Protein AF-A0A945CK67-F1 (afdb_monomer)

Mean predicted aligned error: 5.0 Å

Secondary structure (DSSP, 8-state):
----SPEEE-TT-----SS--HHHHHHHHHHHHTT-----EEEE-HHHHHHHHHHTT-HHHHHHHHTT--GGGHHHHHHHHHHSPPPHHHHHHHHTS-SS-EEEEEEETTTTBTTB--TTTS-EEEEE-GGGHHHHHHHHHHTTSSHHHHHHHHHHSTT--PPPEEEEEEEPP--SS--

Nearest PDB structures (foldseek):
  5hv1-assembly1_A  TM=8.242E-01  e=8.650E-09  Listeria monocytogenes
  5hv3-assembly1_A  TM=7.747E-01  e=2.089E-08  Listeria monocytogenes
  5hv2-assembly1_A  TM=7.576E-01  e=2.617E-07  Listeria monocytogenes
  5fbs-assembly1_A  TM=7.357E-01  e=2.443E-06  Listeria monocytogenes serotype 4b str. F2365

Foldseek 3Di:
DPPQAWDKLDLPDPPPPDFAQADVSVVSNVCSVVVHDDFIWTKATLVQLVVVCVVVVNQVLQQCCAQVVPLVSLCVNLVCLQPDDRDVSNLVNLVPDDFAWKKKDKGWNPAPDPLDHCPPQFDIDTRQGSVCVSNRVSRRSSSQSHNVNRVVCCVSPNNDGRIRIMMIIGGHDPDPDDD

Structure (mmCIF, N/CA/C/O backbone):
data_AF-A0A945CK67-F1
#
_entry.id   AF-A0A945CK67-F1
#
loop_
_atom_site.group_PDB
_atom_site.id
_atom_site.type_symbol
_atom_site.label_atom_id
_atom_site.label_alt_id
_atom_site.label_comp_id
_atom_site.label_asym_id
_atom_site.label_entity_id
_atom_site.label_seq_id
_atom_site.pdbx_PDB_ins_code
_atom_site.Cartn_x
_atom_site.Cartn_y
_atom_site.Cartn_z
_atom_site.occupancy
_atom_site.B_iso_or_equiv
_atom_site.auth_seq_id
_atom_site.auth_comp_id
_atom_site.auth_asym_id
_atom_site.auth_atom_id
_atom_site.pdbx_PDB_model_num
ATOM 1 N N . MET A 1 1 ? 19.555 3.354 7.538 1.00 42.69 1 MET A N 1
ATOM 2 C CA . MET A 1 1 ? 18.580 4.342 8.043 1.00 42.69 1 MET A CA 1
ATOM 3 C C . MET A 1 1 ? 17.407 3.544 8.599 1.00 42.69 1 MET A C 1
ATOM 5 O O . MET A 1 1 ? 16.926 2.677 7.892 1.00 42.69 1 MET A O 1
ATOM 9 N N . ASN A 1 2 ? 17.035 3.730 9.871 1.00 40.81 2 ASN A N 1
ATOM 10 C CA . ASN A 1 2 ? 15.992 2.937 10.548 1.00 40.81 2 ASN A CA 1
ATOM 11 C C . ASN A 1 2 ? 14.597 3.525 10.265 1.00 40.81 2 ASN A C 1
ATOM 13 O O . ASN A 1 2 ? 14.037 4.188 11.134 1.00 40.81 2 ASN A O 1
ATOM 17 N N . TYR A 1 3 ? 14.047 3.315 9.067 1.00 53.12 3 TYR A N 1
ATOM 18 C CA . TYR A 1 3 ? 12.704 3.798 8.696 1.00 53.12 3 TYR A CA 1
ATOM 19 C C . TYR A 1 3 ? 11.612 2.723 8.810 1.00 53.12 3 TYR A C 1
ATOM 21 O O . TYR A 1 3 ? 10.623 2.747 8.088 1.00 53.12 3 TYR A O 1
ATOM 29 N N . THR A 1 4 ? 11.747 1.774 9.738 1.00 59.22 4 THR A N 1
ATOM 30 C CA . THR A 1 4 ? 10.810 0.642 9.854 1.00 59.22 4 THR A CA 1
ATOM 31 C C . THR A 1 4 ? 9.728 0.841 10.918 1.00 59.22 4 THR A C 1
ATOM 33 O O . THR A 1 4 ? 9.354 -0.087 11.633 1.00 59.22 4 THR A O 1
ATOM 36 N N . SER A 1 5 ? 9.219 2.065 11.052 1.00 76.19 5 SER A N 1
ATOM 37 C CA . SER A 1 5 ? 8.065 2.364 11.902 1.00 76.19 5 SER A CA 1
ATOM 38 C C . SER A 1 5 ? 6.884 2.811 11.050 1.00 76.19 5 SER A C 1
ATOM 40 O O . SER A 1 5 ? 7.020 3.735 10.253 1.00 76.19 5 SER A O 1
ATOM 42 N N . LEU A 1 6 ? 5.723 2.184 11.251 1.00 89.44 6 LEU A N 1
ATOM 43 C CA . LEU A 1 6 ? 4.455 2.663 10.698 1.00 89.44 6 LEU A CA 1
ATOM 44 C C . LEU A 1 6 ? 4.228 4.122 11.093 1.00 89.44 6 LEU A C 1
ATOM 46 O O . LEU A 1 6 ? 4.437 4.482 12.254 1.00 89.44 6 LEU A O 1
ATOM 50 N N . ILE A 1 7 ? 3.739 4.930 10.158 1.00 90.81 7 ILE A N 1
ATOM 51 C CA . ILE A 1 7 ? 3.326 6.304 10.447 1.00 90.81 7 ILE A CA 1
ATOM 52 C C . ILE A 1 7 ? 1.889 6.255 10.978 1.00 90.81 7 ILE A C 1
ATOM 54 O O . ILE A 1 7 ? 1.009 5.747 10.276 1.00 90.81 7 ILE A O 1
ATOM 58 N N . PRO A 1 8 ? 1.611 6.745 12.198 1.00 90.38 8 PRO A N 1
ATOM 59 C CA . PRO A 1 8 ? 0.244 6.869 12.681 1.00 90.38 8 PRO A CA 1
ATOM 60 C C . PRO A 1 8 ? -0.535 7.881 11.834 1.00 90.38 8 PRO A C 1
ATOM 62 O O . PRO A 1 8 ? -0.104 9.011 11.633 1.00 90.38 8 PRO A O 1
ATOM 65 N N . LEU A 1 9 ? -1.717 7.491 11.367 1.00 89.25 9 LEU A N 1
ATOM 66 C CA . LEU A 1 9 ? -2.689 8.401 10.774 1.00 89.25 9 LEU A CA 1
ATOM 67 C C . LEU A 1 9 ? -3.682 8.789 11.869 1.00 89.25 9 LEU A C 1
ATOM 69 O O . LEU A 1 9 ? -4.650 8.069 12.105 1.00 89.25 9 LEU A O 1
ATOM 73 N N . LYS A 1 10 ? -3.397 9.878 12.589 1.00 84.00 10 LYS A N 1
ATOM 74 C CA . LYS A 1 10 ? -4.183 10.324 13.749 1.00 84.00 10 LYS A CA 1
ATOM 75 C C . LYS A 1 10 ? -4.418 11.825 13.740 1.00 84.00 10 LYS A C 1
ATOM 77 O O . LYS A 1 10 ? -3.633 12.583 13.179 1.00 84.00 10 LYS A O 1
ATOM 82 N N . LYS A 1 11 ? -5.489 12.241 14.420 1.00 66.25 11 LYS A N 1
ATOM 83 C CA . LYS A 1 11 ? -5.900 13.647 14.523 1.00 66.25 11 LYS A CA 1
ATOM 84 C C . LYS A 1 11 ? -4.882 14.560 15.205 1.00 66.25 11 LYS A C 1
ATOM 86 O O . LYS A 1 11 ? -4.767 15.720 14.823 1.00 66.25 11 LYS A O 1
ATOM 91 N N . ASP A 1 12 ? -4.147 14.018 16.168 1.00 63.28 12 ASP A N 1
ATOM 92 C CA . ASP A 1 12 ? -3.255 14.787 17.040 1.00 63.28 12 ASP A CA 1
ATOM 93 C C . ASP A 1 12 ? -1.768 14.629 16.671 1.00 63.28 12 ASP A C 1
ATOM 95 O O . ASP A 1 12 ? -0.895 15.012 17.447 1.00 63.28 12 ASP A O 1
ATOM 99 N N . ASP A 1 13 ? -1.465 14.032 15.512 1.00 65.06 13 ASP A N 1
ATOM 100 C CA . ASP A 1 13 ? -0.092 13.781 15.073 1.00 65.06 13 ASP A CA 1
ATOM 101 C C . ASP A 1 13 ? 0.348 14.827 14.035 1.00 65.06 13 ASP A C 1
ATOM 103 O O . ASP A 1 13 ? -0.261 14.976 12.977 1.00 65.06 13 ASP A O 1
ATOM 107 N N . GLU A 1 14 ? 1.405 15.586 14.332 1.00 56.09 14 GLU A N 1
ATOM 108 C CA . GLU A 1 14 ? 1.976 16.582 13.412 1.00 56.09 14 GLU A CA 1
ATOM 109 C C . GLU A 1 14 ? 3.084 15.985 12.519 1.00 56.09 14 GLU A C 1
ATOM 111 O O . GLU A 1 14 ? 3.614 16.667 11.640 1.00 56.09 14 GLU A O 1
ATOM 116 N N . SER A 1 15 ? 3.405 14.696 12.687 1.00 60.69 15 SER A N 1
ATOM 117 C CA . SER A 1 15 ? 4.558 14.010 12.078 1.00 60.69 15 SER A CA 1
ATOM 118 C C . SER A 1 15 ? 4.371 13.601 10.611 1.00 60.69 15 SER A C 1
ATOM 120 O O . SER A 1 15 ? 5.088 12.735 10.119 1.00 60.69 15 SER A O 1
ATOM 122 N N . PHE A 1 16 ? 3.451 14.216 9.865 1.00 61.66 16 PHE A N 1
ATOM 123 C CA . PHE A 1 16 ? 3.222 13.903 8.443 1.00 61.66 16 PHE A CA 1
ATOM 124 C C . PHE A 1 16 ? 4.304 14.473 7.497 1.00 61.66 16 PHE A C 1
ATOM 126 O O . PHE A 1 16 ? 4.044 14.695 6.316 1.00 61.66 16 PHE A O 1
ATOM 133 N N . GLY A 1 17 ? 5.499 14.786 8.007 1.00 52.97 17 GLY A N 1
ATOM 134 C CA . GLY A 1 17 ? 6.570 15.445 7.264 1.00 52.97 17 GLY A CA 1
ATOM 135 C C . GLY A 1 17 ? 7.710 14.498 6.895 1.00 52.97 17 GLY A C 1
ATOM 136 O O . GLY A 1 17 ? 8.315 13.897 7.775 1.00 52.97 17 GLY A O 1
ATOM 137 N N . GLY A 1 18 ? 8.057 14.447 5.605 1.00 61.75 18 GLY A N 1
ATOM 138 C CA . GLY A 1 18 ? 9.329 13.888 5.128 1.00 61.75 18 GLY A CA 1
ATOM 139 C C . GLY A 1 18 ? 9.306 12.456 4.590 1.00 61.75 18 GLY A C 1
ATOM 140 O O . GLY A 1 18 ? 10.375 11.976 4.228 1.00 61.75 18 GLY A O 1
ATOM 141 N N . CYS A 1 19 ? 8.140 11.805 4.507 1.00 66.12 19 CYS A N 1
ATOM 142 C CA . CYS A 1 19 ? 7.989 10.463 3.933 1.00 66.12 19 CYS A CA 1
ATOM 143 C C . CYS A 1 19 ? 6.920 10.440 2.826 1.00 66.12 19 CYS A C 1
ATOM 145 O O . CYS A 1 19 ? 5.925 11.166 2.907 1.00 66.12 19 CYS A O 1
ATOM 147 N N . GLU A 1 20 ? 7.096 9.595 1.815 1.00 83.12 20 GLU A N 1
ATOM 148 C CA . GLU A 1 20 ? 6.132 9.343 0.745 1.00 83.12 20 GLU A CA 1
ATOM 149 C C . GLU A 1 20 ? 4.979 8.477 1.272 1.00 83.12 20 GLU A C 1
ATOM 151 O O . GLU A 1 20 ? 5.125 7.282 1.528 1.00 83.12 20 GLU A O 1
ATOM 156 N N . ILE A 1 21 ? 3.807 9.086 1.450 1.00 88.25 21 ILE A N 1
ATOM 157 C CA . ILE A 1 21 ? 2.599 8.414 1.956 1.00 88.25 21 ILE A CA 1
ATOM 158 C C . ILE A 1 21 ? 1.560 8.148 0.858 1.00 88.25 21 ILE A C 1
ATOM 160 O O . ILE A 1 21 ? 0.550 7.489 1.111 1.00 88.25 21 ILE A O 1
ATOM 164 N N . GLY A 1 22 ? 1.788 8.636 -0.360 1.00 87.56 22 GLY A N 1
ATOM 165 C CA . GLY A 1 22 ? 0.878 8.536 -1.492 1.00 87.56 22 GLY A CA 1
ATOM 166 C C . GLY A 1 22 ? -0.353 9.439 -1.417 1.00 87.56 22 GLY A C 1
ATOM 167 O O . GLY A 1 22 ? -0.696 10.002 -0.373 1.00 87.56 22 GLY A O 1
ATOM 168 N N . GLY A 1 23 ? -1.051 9.552 -2.549 1.00 87.81 23 GLY A N 1
ATOM 169 C CA . GLY A 1 23 ? -2.146 10.506 -2.741 1.00 87.81 23 GLY A CA 1
ATOM 170 C C . GLY A 1 23 ? -3.328 10.297 -1.794 1.00 87.81 23 GLY A C 1
ATOM 171 O O . GLY A 1 23 ? -3.802 11.247 -1.172 1.00 87.81 23 GLY A O 1
ATOM 172 N N . LYS A 1 24 ? -3.777 9.050 -1.597 1.00 89.81 24 LYS A N 1
ATOM 173 C CA . LYS A 1 24 ? -4.928 8.776 -0.719 1.00 89.81 24 LYS A CA 1
ATOM 174 C C . LYS A 1 24 ? -4.639 9.072 0.743 1.00 89.81 24 LYS A C 1
ATOM 176 O O . LYS A 1 24 ? -5.487 9.652 1.415 1.00 89.81 24 LYS A O 1
ATOM 181 N N . ALA A 1 25 ? -3.475 8.670 1.248 1.00 90.69 25 ALA A N 1
ATOM 182 C CA . ALA A 1 25 ? -3.095 8.980 2.619 1.00 90.69 25 ALA A CA 1
ATOM 183 C C . ALA A 1 25 ? -2.938 10.493 2.801 1.00 90.69 25 ALA A C 1
ATOM 185 O O . ALA A 1 25 ? -3.447 11.026 3.782 1.00 90.69 25 ALA A O 1
ATOM 186 N N . GLY A 1 26 ? -2.331 11.185 1.829 1.00 89.44 26 GLY A N 1
ATOM 187 C CA . GLY A 1 26 ? -2.258 12.648 1.801 1.00 89.44 26 GLY A CA 1
ATOM 188 C C . GLY A 1 26 ? -3.637 13.301 1.914 1.00 89.44 26 GLY A C 1
ATOM 189 O O . GLY A 1 26 ? -3.855 14.127 2.798 1.00 89.44 26 GLY A O 1
ATOM 190 N N . ASN A 1 27 ? -4.606 12.843 1.121 1.0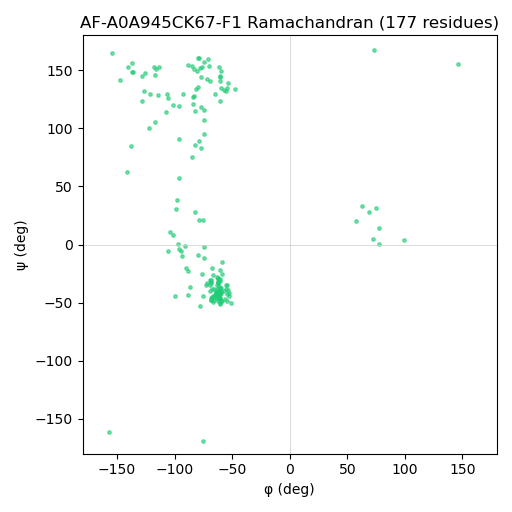0 90.00 27 ASN A N 1
ATOM 191 C CA . ASN A 1 27 ? -5.987 13.321 1.197 1.00 90.00 27 ASN A CA 1
ATOM 192 C C . ASN A 1 27 ? -6.615 13.061 2.578 1.00 90.00 27 ASN A C 1
ATOM 194 O O . ASN A 1 27 ? -7.269 13.940 3.133 1.00 90.00 27 ASN A O 1
ATOM 198 N N . LEU A 1 28 ? -6.398 11.887 3.184 1.00 91.44 28 LEU A N 1
ATOM 199 C CA . LEU A 1 28 ? -6.889 11.610 4.543 1.00 91.44 28 LEU A CA 1
ATOM 200 C C . LEU A 1 28 ? -6.253 12.534 5.590 1.00 91.44 28 LEU A C 1
ATOM 202 O O . LEU A 1 28 ? -6.953 12.993 6.492 1.00 91.44 28 LEU A O 1
ATOM 206 N N . VAL A 1 29 ? -4.963 12.849 5.455 1.00 90.19 29 VAL A N 1
ATOM 207 C CA . VAL A 1 29 ? -4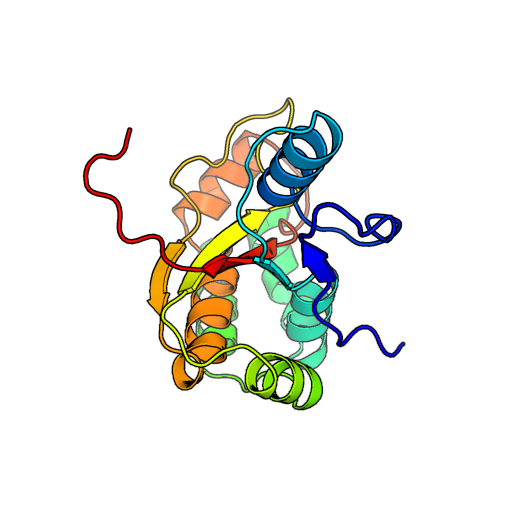.272 13.828 6.309 1.00 90.19 29 VAL A CA 1
ATOM 208 C C . VAL A 1 29 ? -4.899 15.215 6.165 1.00 90.19 29 VAL A C 1
ATOM 210 O O . VAL A 1 29 ? -5.118 15.896 7.167 1.00 90.19 29 VAL A O 1
ATOM 213 N N . GLU A 1 30 ? -5.241 15.643 4.950 1.00 89.94 30 GLU A N 1
ATOM 214 C CA . GLU A 1 30 ? -5.941 16.914 4.729 1.00 89.94 30 GLU A CA 1
ATOM 215 C C . GLU A 1 30 ? -7.328 16.934 5.382 1.00 89.94 30 GLU A C 1
ATOM 217 O O . GLU A 1 30 ? -7.676 17.910 6.050 1.00 89.94 30 GLU A O 1
ATOM 222 N N . LEU A 1 31 ? -8.100 15.848 5.268 1.00 91.75 31 LEU A N 1
ATOM 223 C CA . LEU A 1 31 ? -9.408 15.726 5.923 1.00 91.75 31 LEU A CA 1
ATOM 224 C C . LEU A 1 31 ? -9.282 15.772 7.454 1.00 91.75 31 LEU A C 1
ATOM 226 O O . LEU A 1 31 ? -10.072 16.447 8.118 1.00 91.75 31 LEU A O 1
ATOM 230 N N . ILE A 1 32 ? -8.266 15.111 8.012 1.00 90.25 32 ILE A N 1
ATOM 231 C CA . ILE A 1 32 ? -7.939 15.168 9.441 1.00 90.25 32 ILE A CA 1
ATOM 232 C C . ILE A 1 32 ? -7.640 16.607 9.872 1.00 90.25 32 ILE A C 1
ATOM 234 O O . ILE A 1 32 ? -8.221 17.092 10.846 1.00 90.25 32 ILE A O 1
ATOM 238 N N . ARG A 1 33 ? -6.783 17.314 9.124 1.00 87.88 33 ARG A N 1
ATOM 239 C CA . ARG A 1 33 ? -6.433 18.723 9.382 1.00 87.88 33 ARG A CA 1
ATOM 240 C C . ARG A 1 33 ? -7.639 19.653 9.268 1.00 87.88 33 ARG A C 1
ATOM 242 O O . ARG A 1 33 ? -7.726 20.631 10.004 1.00 87.88 33 ARG A O 1
ATOM 249 N N . ALA A 1 34 ? -8.589 19.330 8.393 1.00 91.00 34 ALA A N 1
ATOM 250 C CA . ALA A 1 34 ? -9.864 20.033 8.275 1.00 91.00 34 ALA A CA 1
ATOM 251 C C . ALA A 1 34 ? -10.854 19.710 9.416 1.00 91.00 34 ALA A C 1
ATOM 253 O O . ALA A 1 34 ? -11.952 20.265 9.454 1.00 91.00 34 ALA A O 1
ATOM 254 N N . GLY A 1 35 ? -10.493 18.825 10.351 1.00 90.38 35 GLY A N 1
ATOM 255 C CA . GLY A 1 35 ? -11.323 18.440 11.492 1.00 90.38 35 GLY A CA 1
ATOM 256 C C . GLY A 1 35 ? -12.447 17.462 11.148 1.00 90.38 35 GLY A C 1
ATOM 257 O O . GLY A 1 35 ? -13.356 17.277 11.962 1.00 90.38 35 GLY A O 1
ATOM 258 N N . LEU A 1 36 ? -12.404 16.840 9.967 1.00 91.69 36 LEU A N 1
ATOM 259 C CA . LEU A 1 36 ? -13.394 15.855 9.541 1.00 91.69 36 LEU A CA 1
ATOM 260 C C . LEU A 1 36 ? -13.174 14.505 10.245 1.00 91.69 36 LEU A C 1
ATOM 262 O O . LEU A 1 36 ? -12.053 14.182 10.644 1.00 91.69 36 LEU A O 1
ATOM 266 N N . PRO A 1 37 ? -14.241 13.702 10.421 1.00 90.12 37 PRO A N 1
ATOM 267 C CA . PRO A 1 37 ? -14.150 12.419 11.103 1.00 90.12 37 PRO A CA 1
ATOM 268 C C . PRO A 1 37 ? -13.478 11.379 10.201 1.00 90.12 37 PRO A C 1
ATOM 270 O O . PRO A 1 37 ? -14.129 10.719 9.393 1.00 90.12 37 PRO A O 1
ATOM 273 N N . VAL A 1 38 ? -12.170 11.220 10.362 1.00 91.69 38 VAL A N 1
ATOM 274 C CA . VAL A 1 38 ? -11.391 10.138 9.754 1.00 91.69 38 VAL A CA 1
ATOM 275 C C . VAL A 1 38 ? -11.030 9.146 10.860 1.00 91.69 38 VAL A C 1
ATOM 277 O O . VAL A 1 38 ? -10.561 9.583 11.912 1.00 91.69 38 VAL A O 1
ATOM 280 N N . PRO A 1 39 ? -11.271 7.834 10.685 1.00 91.94 39 PRO A N 1
ATOM 281 C CA . PRO A 1 39 ? -10.822 6.842 11.654 1.00 91.94 39 PRO A CA 1
ATOM 282 C C . PRO A 1 39 ? -9.302 6.872 11.791 1.00 91.94 39 PRO A C 1
ATOM 284 O O . PRO A 1 39 ? -8.600 7.035 10.795 1.00 91.94 39 PRO A O 1
ATOM 287 N N . ASP A 1 40 ? -8.797 6.654 12.999 1.00 92.81 40 ASP A N 1
ATOM 288 C CA . ASP A 1 40 ? -7.362 6.476 13.198 1.00 92.81 40 ASP A CA 1
ATOM 289 C C . ASP A 1 40 ? -6.862 5.254 12.418 1.00 92.81 40 ASP A C 1
ATOM 291 O O . ASP A 1 40 ? -7.554 4.239 12.324 1.00 92.81 40 ASP A O 1
ATOM 295 N N . GLY A 1 41 ? -5.643 5.328 11.896 1.00 94.25 41 GLY A N 1
ATOM 296 C CA . GLY A 1 41 ? -5.025 4.235 11.157 1.00 94.25 41 GLY A CA 1
ATOM 297 C C . GLY A 1 41 ? -3.508 4.314 11.148 1.00 94.25 41 GLY A C 1
ATOM 298 O O . GLY A 1 41 ? -2.889 4.999 11.965 1.00 94.25 41 GLY A O 1
ATOM 299 N N . TRP A 1 42 ? -2.908 3.598 10.206 1.00 94.94 42 TRP A N 1
ATOM 300 C CA . TRP A 1 42 ? -1.466 3.519 10.027 1.00 94.94 42 TRP A CA 1
ATOM 301 C C . TRP A 1 42 ? -1.109 3.528 8.548 1.00 94.94 42 TRP A C 1
ATOM 303 O O . TRP A 1 42 ? -1.885 3.080 7.703 1.00 94.94 42 TRP A O 1
ATOM 313 N N . ILE A 1 43 ? 0.087 4.011 8.243 1.00 94.88 43 ILE A N 1
ATOM 314 C CA . ILE A 1 43 ? 0.650 4.013 6.899 1.00 94.88 43 ILE A CA 1
ATOM 315 C C . ILE A 1 43 ? 1.959 3.228 6.930 1.00 94.88 43 ILE A C 1
ATOM 317 O O . ILE A 1 43 ? 2.826 3.487 7.768 1.00 94.88 43 ILE A O 1
ATOM 321 N N . VAL A 1 44 ? 2.101 2.280 6.006 1.00 95.25 44 VAL A N 1
ATOM 322 C CA . VAL A 1 44 ? 3.404 1.751 5.593 1.00 95.25 44 VAL A CA 1
ATOM 323 C C . VAL A 1 44 ? 3.969 2.738 4.567 1.00 95.25 44 VAL A C 1
ATOM 325 O O . VAL A 1 44 ? 3.345 2.886 3.510 1.00 95.25 44 VAL A O 1
ATOM 328 N N . PRO A 1 45 ? 5.081 3.433 4.864 1.00 93.38 45 PRO A N 1
ATOM 329 C CA . PRO A 1 45 ? 5.655 4.428 3.960 1.00 93.38 45 PRO A CA 1
ATOM 330 C C . PRO A 1 45 ? 6.096 3.825 2.623 1.00 93.38 45 PRO A C 1
ATOM 332 O O . PRO A 1 45 ? 6.447 2.644 2.547 1.00 93.38 45 PRO A O 1
ATOM 335 N N . GLY A 1 46 ? 6.102 4.645 1.576 1.00 93.00 46 GLY A N 1
ATOM 336 C CA . GLY A 1 46 ? 6.550 4.267 0.239 1.00 93.00 46 GLY A CA 1
ATOM 337 C C . GLY A 1 46 ? 8.026 3.873 0.187 1.00 93.00 46 GLY A C 1
ATOM 338 O O . GLY A 1 46 ? 8.395 2.979 -0.567 1.00 93.00 46 GLY A O 1
ATOM 339 N N . GLU A 1 47 ? 8.854 4.442 1.056 1.00 91.94 47 GLU A N 1
ATOM 340 C CA . GLU A 1 47 ? 10.271 4.091 1.183 1.00 91.94 47 GLU A CA 1
ATOM 341 C C . GLU A 1 47 ? 10.453 2.632 1.610 1.00 91.94 47 GLU A C 1
ATOM 343 O O . GLU A 1 47 ? 11.388 1.971 1.181 1.00 91.94 47 GLU A O 1
ATOM 348 N N . VAL A 1 48 ? 9.525 2.084 2.404 1.00 93.81 48 VAL A N 1
ATOM 349 C CA . VAL A 1 48 ? 9.578 0.673 2.821 1.00 93.81 48 VAL A CA 1
ATOM 350 C C . VAL A 1 48 ? 9.322 -0.260 1.634 1.00 93.81 48 VAL A C 1
ATOM 352 O O . VAL A 1 48 ? 9.856 -1.367 1.590 1.00 93.81 48 VAL A O 1
ATOM 355 N N . PHE A 1 49 ? 8.529 0.179 0.652 1.00 94.81 49 PHE A N 1
ATOM 356 C CA . PHE A 1 49 ? 8.358 -0.539 -0.610 1.00 94.81 49 PHE A CA 1
ATOM 357 C C . PHE A 1 49 ? 9.640 -0.504 -1.447 1.00 94.81 49 PHE A C 1
ATOM 359 O O . PHE A 1 49 ? 10.074 -1.546 -1.936 1.00 94.81 49 PHE A O 1
ATOM 366 N N . GLU A 1 50 ? 10.270 0.663 -1.579 1.00 93.31 50 GLU A N 1
ATOM 367 C CA . GLU A 1 50 ? 11.531 0.816 -2.315 1.00 93.31 50 GLU A CA 1
ATOM 368 C C . GLU A 1 50 ? 12.666 0.005 -1.673 1.00 93.31 50 GLU A C 1
ATOM 370 O O . GLU A 1 50 ? 13.343 -0.759 -2.364 1.00 93.31 50 GLU A O 1
ATOM 375 N N . ASP A 1 51 ? 12.808 0.080 -0.348 1.00 92.44 51 ASP A N 1
ATOM 376 C CA . ASP A 1 51 ? 13.775 -0.699 0.429 1.00 92.44 51 ASP A CA 1
ATOM 377 C C . ASP A 1 51 ? 13.540 -2.207 0.270 1.00 92.44 51 ASP A C 1
ATOM 379 O O . ASP A 1 51 ? 14.498 -2.978 0.168 1.00 92.44 51 ASP A O 1
ATOM 383 N N . HIS A 1 52 ? 12.278 -2.646 0.201 1.00 93.00 52 HIS A N 1
ATOM 384 C CA . HIS A 1 52 ? 11.943 -4.046 -0.048 1.00 93.00 52 HIS A CA 1
ATOM 385 C C . HIS A 1 52 ? 12.385 -4.489 -1.449 1.00 93.00 52 HIS A C 1
ATOM 387 O O . HIS A 1 52 ? 12.993 -5.550 -1.588 1.00 93.00 52 HIS A O 1
ATOM 393 N N . LEU A 1 53 ? 12.144 -3.680 -2.487 1.00 94.62 53 LEU A N 1
ATOM 394 C CA . LEU A 1 53 ? 12.632 -3.983 -3.837 1.00 94.62 53 LEU A CA 1
ATOM 395 C C . LEU A 1 53 ? 14.162 -4.055 -3.875 1.00 94.62 53 LEU A C 1
ATOM 397 O O . LEU A 1 53 ? 14.709 -5.016 -4.416 1.00 94.62 53 LEU A O 1
ATOM 401 N N . ALA A 1 54 ? 14.846 -3.082 -3.272 1.00 93.88 54 ALA A N 1
ATOM 402 C CA . ALA A 1 54 ? 16.304 -3.012 -3.248 1.00 93.88 54 ALA A CA 1
ATOM 403 C C . ALA A 1 54 ? 16.932 -4.182 -2.475 1.00 93.88 54 ALA A C 1
ATOM 405 O O . ALA A 1 54 ? 17.875 -4.810 -2.955 1.00 93.88 54 ALA A O 1
ATOM 406 N N . THR A 1 55 ? 16.377 -4.533 -1.310 1.00 92.06 55 THR A N 1
ATOM 407 C CA . THR A 1 55 ? 16.839 -5.663 -0.481 1.00 92.06 55 THR A CA 1
ATOM 408 C C . THR A 1 55 ? 16.861 -6.976 -1.258 1.00 92.06 55 THR A C 1
ATOM 410 O O . THR A 1 55 ? 17.742 -7.810 -1.049 1.00 92.06 55 THR A O 1
ATOM 413 N N . TYR A 1 56 ? 15.911 -7.150 -2.175 1.00 92.75 56 TYR A N 1
ATOM 414 C CA . TYR A 1 56 ? 15.778 -8.353 -2.986 1.00 92.75 56 TYR A CA 1
ATOM 415 C C . TYR A 1 56 ? 16.310 -8.207 -4.420 1.00 92.75 56 TYR A C 1
ATOM 417 O O . TYR A 1 56 ? 16.137 -9.130 -5.217 1.00 92.75 56 TYR A O 1
ATOM 425 N N . GLY A 1 57 ? 16.977 -7.094 -4.751 1.00 94.62 57 GLY A N 1
ATOM 426 C CA . GLY A 1 57 ? 17.565 -6.848 -6.075 1.00 94.62 57 GLY A CA 1
ATOM 427 C C . GLY A 1 57 ? 16.534 -6.781 -7.205 1.00 94.62 57 GLY A C 1
ATOM 428 O O . GLY A 1 57 ? 16.782 -7.256 -8.313 1.00 94.62 57 GLY A O 1
ATOM 429 N N . LEU A 1 58 ? 15.338 -6.271 -6.908 1.00 95.00 58 LEU A N 1
ATOM 430 C CA . LEU A 1 58 ? 14.225 -6.151 -7.855 1.00 95.00 58 LEU A CA 1
ATOM 431 C C . LEU A 1 58 ? 14.140 -4.763 -8.500 1.00 95.00 58 LEU A C 1
ATOM 433 O O . LEU A 1 58 ? 13.291 -4.552 -9.361 1.00 95.00 58 LEU A O 1
ATOM 437 N N . ASP A 1 59 ? 14.993 -3.826 -8.101 1.00 92.00 59 ASP A N 1
ATOM 438 C CA . ASP A 1 59 ? 15.028 -2.427 -8.527 1.00 92.00 59 ASP A CA 1
ATOM 439 C C . ASP A 1 59 ? 15.233 -2.271 -10.040 1.00 92.00 59 ASP A C 1
ATOM 441 O O . ASP A 1 59 ? 14.438 -1.596 -10.698 1.00 92.00 59 ASP A O 1
ATOM 445 N N . GLU A 1 60 ? 16.212 -2.965 -10.627 1.00 91.75 60 GLU A N 1
ATOM 446 C CA . GLU A 1 60 ? 16.443 -2.933 -12.080 1.00 91.75 60 GLU A CA 1
ATOM 447 C C . GLU A 1 60 ? 15.256 -3.515 -12.860 1.00 91.75 60 GLU A C 1
ATOM 449 O O . GLU A 1 60 ? 14.830 -2.971 -13.881 1.00 91.75 60 GLU A O 1
ATOM 454 N N . SER A 1 61 ? 14.681 -4.613 -12.365 1.00 93.56 61 SER A N 1
ATOM 455 C CA . SER A 1 61 ? 13.535 -5.253 -13.015 1.00 93.56 61 SER A CA 1
ATOM 456 C C . SER A 1 61 ? 12.279 -4.392 -12.901 1.00 93.56 61 SER A C 1
ATOM 458 O O . SER A 1 61 ? 11.549 -4.240 -13.879 1.00 93.56 61 SER A O 1
ATOM 460 N N . ALA A 1 62 ? 12.054 -3.768 -11.743 1.00 93.69 62 ALA A N 1
ATOM 461 C CA . ALA A 1 62 ? 10.980 -2.808 -11.540 1.00 93.69 62 ALA A CA 1
ATOM 462 C C . ALA A 1 62 ? 11.145 -1.588 -12.453 1.00 93.69 62 ALA A C 1
ATOM 464 O O . ALA A 1 62 ? 10.170 -1.135 -13.047 1.00 93.69 62 ALA A O 1
ATOM 465 N N . HIS A 1 63 ? 12.370 -1.090 -12.629 1.00 91.38 63 HIS A N 1
ATOM 466 C CA . HIS A 1 63 ? 12.666 -0.009 -13.563 1.00 91.38 63 HIS A CA 1
ATOM 467 C C . HIS A 1 63 ? 12.320 -0.391 -15.010 1.00 91.38 63 HIS A C 1
ATOM 469 O O . HIS A 1 63 ? 11.581 0.338 -15.675 1.00 91.38 63 HIS A O 1
ATOM 475 N N . ALA A 1 64 ? 12.779 -1.556 -15.477 1.00 92.62 64 ALA A N 1
ATOM 476 C CA . ALA A 1 64 ? 12.547 -2.037 -16.841 1.00 92.62 64 ALA A CA 1
ATOM 477 C C . ALA A 1 64 ? 11.053 -2.227 -17.170 1.00 92.62 64 ALA A C 1
ATOM 479 O O . ALA A 1 64 ? 10.610 -1.921 -18.281 1.00 92.62 64 ALA A O 1
ATOM 480 N N . VAL A 1 65 ? 10.241 -2.659 -16.196 1.00 94.88 65 VAL A N 1
ATOM 481 C CA . VAL A 1 65 ? 8.781 -2.789 -16.364 1.00 94.88 65 VAL A CA 1
ATOM 482 C C . VAL A 1 65 ? 8.150 -1.475 -16.836 1.00 94.88 65 VAL A C 1
ATOM 484 O O . VAL A 1 65 ? 7.300 -1.492 -17.730 1.00 94.88 65 VAL A O 1
ATOM 487 N N . PHE A 1 66 ? 8.563 -0.337 -16.270 1.00 93.19 66 PHE A N 1
ATOM 488 C CA . PHE A 1 66 ? 7.923 0.959 -16.518 1.00 93.19 66 PHE A CA 1
ATOM 489 C C . PHE A 1 66 ? 8.653 1.825 -17.546 1.00 93.19 66 PHE A C 1
ATOM 491 O O . PHE A 1 66 ? 8.001 2.397 -18.424 1.00 93.19 66 PHE A O 1
ATOM 498 N N . VAL A 1 67 ? 9.982 1.905 -17.464 1.00 91.12 67 VAL A N 1
ATOM 499 C CA . VAL A 1 67 ? 10.792 2.785 -18.319 1.00 91.12 67 VAL A CA 1
ATOM 500 C C . VAL A 1 67 ? 10.964 2.184 -19.707 1.00 91.12 67 VAL A C 1
ATOM 502 O O . VAL A 1 67 ? 10.587 2.816 -20.698 1.00 91.12 67 VAL A O 1
ATOM 505 N N . ASP A 1 68 ? 11.432 0.939 -19.779 1.00 90.25 68 ASP A N 1
ATOM 506 C CA . ASP A 1 68 ? 11.561 0.218 -21.051 1.00 90.25 68 ASP A CA 1
ATOM 507 C C . ASP A 1 68 ? 10.193 -0.276 -21.539 1.00 90.25 68 ASP A C 1
ATOM 509 O O . ASP A 1 68 ? 9.941 -0.420 -22.740 1.00 90.25 68 ASP A O 1
ATOM 513 N N . GLY A 1 69 ? 9.263 -0.464 -20.600 1.00 88.69 69 GLY A N 1
ATOM 514 C CA . GLY A 1 69 ? 7.919 -0.926 -20.890 1.00 88.69 69 GLY A CA 1
ATOM 515 C C . GLY A 1 69 ? 7.856 -2.411 -21.208 1.00 88.69 69 GLY A C 1
ATOM 516 O O . GLY A 1 69 ? 7.000 -2.829 -21.991 1.00 88.69 69 GLY A O 1
ATOM 517 N N . ASP A 1 70 ? 8.754 -3.187 -20.607 1.00 91.50 70 ASP A N 1
ATOM 518 C CA . ASP A 1 70 ? 8.815 -4.635 -20.745 1.00 91.50 70 ASP A CA 1
ATOM 519 C C . ASP A 1 70 ? 7.743 -5.296 -19.863 1.00 91.50 70 ASP A C 1
ATOM 521 O O . ASP A 1 70 ? 7.952 -5.604 -18.690 1.00 91.50 70 ASP A O 1
ATOM 525 N N . GLU A 1 71 ? 6.548 -5.478 -20.428 1.00 90.69 71 GLU A N 1
ATOM 526 C CA . GLU A 1 71 ? 5.403 -6.076 -19.729 1.00 90.69 71 GLU A CA 1
ATOM 527 C C . GLU A 1 71 ? 5.694 -7.509 -19.251 1.00 90.69 71 GLU A C 1
ATOM 529 O O . GLU A 1 71 ? 5.178 -7.933 -18.214 1.00 90.69 71 GLU A O 1
ATOM 534 N N . ALA A 1 72 ? 6.559 -8.253 -19.952 1.00 89.69 72 ALA A N 1
ATOM 535 C CA . ALA A 1 72 ? 6.904 -9.624 -19.578 1.00 89.69 72 ALA A CA 1
ATOM 536 C C . ALA A 1 72 ? 7.581 -9.689 -18.196 1.00 89.69 72 ALA A C 1
ATOM 538 O O . ALA A 1 72 ? 7.384 -10.653 -17.449 1.00 89.69 72 ALA A O 1
ATOM 539 N N . ARG A 1 73 ? 8.287 -8.620 -17.805 1.00 91.38 73 ARG A N 1
ATOM 540 C CA . ARG A 1 73 ? 8.946 -8.495 -16.499 1.00 91.38 73 ARG A CA 1
ATOM 541 C C . ARG A 1 73 ? 7.997 -8.223 -15.339 1.00 91.38 73 ARG A C 1
ATOM 543 O O . ARG A 1 73 ? 8.398 -8.397 -14.188 1.00 91.38 73 ARG A O 1
ATOM 550 N N . CYS A 1 74 ? 6.727 -7.882 -15.586 1.00 93.44 74 CYS A N 1
ATOM 551 C CA . CYS A 1 74 ? 5.740 -7.725 -14.511 1.00 93.44 74 CYS A CA 1
ATOM 552 C C . CYS A 1 74 ? 5.701 -8.976 -13.619 1.00 93.44 74 CYS A C 1
ATOM 554 O O . CYS A 1 74 ? 5.729 -8.877 -12.395 1.00 93.44 74 CYS A O 1
ATOM 556 N N . GLY A 1 75 ? 5.709 -10.170 -14.223 1.00 92.50 75 GLY A N 1
ATOM 557 C CA . GLY A 1 75 ? 5.721 -11.436 -13.488 1.00 92.50 75 GLY A CA 1
ATOM 558 C C . GLY A 1 75 ? 7.032 -11.718 -12.746 1.00 92.50 75 GLY A C 1
ATOM 559 O O . GLY A 1 75 ? 7.002 -12.360 -11.693 1.00 92.50 75 GLY A O 1
ATOM 560 N N . GLU A 1 76 ? 8.158 -11.233 -13.275 1.00 92.12 76 GLU A N 1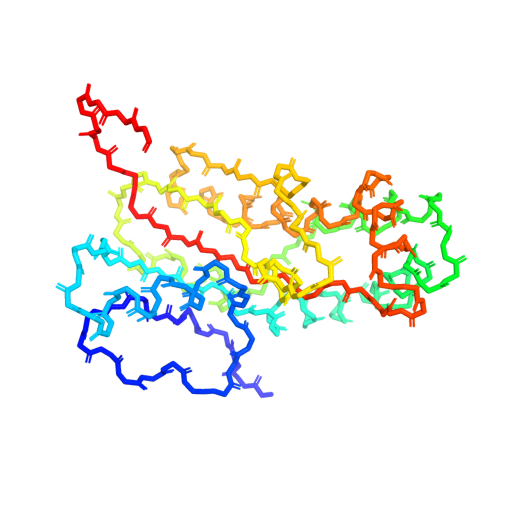
ATOM 561 C CA . GLU A 1 76 ? 9.493 -11.386 -12.685 1.00 92.12 76 GLU A CA 1
ATOM 562 C C . GLU A 1 76 ? 9.641 -10.586 -11.396 1.00 92.12 76 GLU A C 1
ATOM 564 O O . GLU A 1 76 ? 10.289 -11.065 -10.476 1.00 92.12 76 GLU A O 1
ATOM 569 N N . VAL A 1 77 ? 8.985 -9.428 -11.289 1.00 94.81 77 VAL A N 1
ATOM 570 C CA . VAL A 1 77 ? 8.985 -8.610 -10.065 1.00 94.81 77 VAL A CA 1
ATOM 571 C C . VAL A 1 77 ? 7.857 -9.016 -9.117 1.00 94.81 77 VAL A C 1
ATOM 573 O O . VAL A 1 77 ? 8.053 -9.177 -7.912 1.00 94.81 77 VAL A O 1
ATOM 576 N N . ARG A 1 78 ? 6.656 -9.244 -9.659 1.00 95.69 78 ARG A N 1
ATOM 577 C CA . ARG A 1 78 ? 5.453 -9.541 -8.872 1.00 95.69 78 ARG A CA 1
ATOM 578 C C . ARG A 1 78 ? 5.585 -10.814 -8.039 1.00 95.69 78 ARG A C 1
ATOM 580 O O . ARG A 1 78 ? 5.128 -10.847 -6.898 1.00 95.69 78 ARG A O 1
ATOM 587 N N . ARG A 1 79 ? 6.145 -11.885 -8.610 1.00 94.69 79 ARG A N 1
ATOM 588 C CA . ARG A 1 79 ? 6.230 -13.188 -7.932 1.00 94.69 79 ARG A CA 1
ATOM 589 C C . ARG A 1 79 ? 7.171 -13.141 -6.716 1.00 94.69 79 ARG A C 1
ATOM 591 O O . ARG A 1 79 ? 6.712 -13.557 -5.653 1.00 94.69 79 ARG A O 1
ATOM 598 N N . PRO A 1 80 ? 8.404 -12.608 -6.823 1.00 94.50 80 PRO A N 1
ATOM 599 C CA . PRO A 1 80 ? 9.278 -12.379 -5.676 1.00 94.50 80 PRO A CA 1
ATOM 600 C C . PRO A 1 80 ? 8.613 -11.605 -4.540 1.00 94.50 80 PRO A C 1
ATOM 602 O O . PRO A 1 80 ? 8.578 -12.133 -3.431 1.00 94.50 80 PRO A O 1
ATOM 605 N N . ILE A 1 81 ? 7.978 -10.457 -4.826 1.00 95.88 81 ILE A N 1
ATOM 606 C CA . ILE A 1 81 ? 7.279 -9.639 -3.811 1.00 95.88 81 ILE A CA 1
ATOM 607 C C . ILE A 1 81 ? 6.282 -10.472 -3.003 1.00 95.88 81 ILE A C 1
ATOM 609 O O . ILE A 1 81 ? 6.181 -10.315 -1.794 1.00 95.88 81 ILE A O 1
ATOM 613 N N . LEU A 1 82 ? 5.532 -11.367 -3.652 1.00 96.12 82 LEU A N 1
ATOM 614 C CA . LEU A 1 82 ? 4.547 -12.205 -2.963 1.00 96.12 82 LEU A CA 1
ATOM 615 C C . LEU A 1 82 ? 5.196 -13.302 -2.105 1.00 96.12 82 LEU A C 1
ATOM 617 O O . LEU A 1 82 ? 4.657 -13.658 -1.056 1.00 96.12 82 LEU A O 1
ATOM 621 N N . SER A 1 83 ? 6.328 -13.844 -2.554 1.00 93.81 83 SER A N 1
ATOM 622 C CA . SER A 1 83 ? 7.011 -14.978 -1.916 1.00 93.81 83 SER A CA 1
ATOM 623 C C . SER A 1 83 ? 8.006 -14.601 -0.823 1.00 93.81 83 SER A C 1
ATOM 625 O O . SER A 1 83 ? 8.336 -15.443 0.004 1.00 93.81 83 SER A O 1
ATOM 627 N N . MET A 1 84 ? 8.521 -13.376 -0.848 1.00 91.19 84 MET A N 1
ATOM 628 C CA . MET A 1 84 ? 9.602 -12.948 0.028 1.00 91.19 84 MET A CA 1
ATOM 629 C C . MET A 1 84 ? 9.084 -12.484 1.384 1.00 91.19 84 MET A C 1
ATOM 631 O O . MET A 1 84 ? 7.941 -12.044 1.536 1.00 91.19 84 MET A O 1
ATOM 635 N N . GLU A 1 85 ? 9.953 -12.599 2.381 1.00 92.62 85 GLU A N 1
ATOM 636 C CA . GLU A 1 85 ? 9.654 -12.163 3.736 1.00 92.62 85 GLU A CA 1
ATOM 637 C C . GLU A 1 85 ? 9.761 -10.642 3.846 1.00 92.62 85 GLU A C 1
ATOM 639 O O . GLU A 1 85 ? 10.606 -9.994 3.218 1.00 92.62 85 GLU A O 1
ATOM 644 N N . LEU A 1 86 ? 8.892 -10.058 4.663 1.00 92.75 86 LEU A N 1
ATOM 645 C CA . LEU A 1 86 ? 9.016 -8.653 5.023 1.00 92.75 86 LEU A CA 1
ATOM 646 C C . LEU A 1 86 ? 10.157 -8.471 6.026 1.00 92.75 86 LEU A C 1
ATOM 648 O O . LEU A 1 86 ? 10.516 -9.397 6.755 1.00 92.75 86 LEU A O 1
ATOM 652 N N . HIS A 1 87 ? 10.699 -7.255 6.096 1.00 90.31 87 HIS A N 1
ATOM 653 C CA . HIS A 1 87 ? 11.684 -6.920 7.119 1.00 90.31 87 HIS A CA 1
ATOM 654 C C . HIS A 1 87 ? 11.127 -7.225 8.524 1.00 90.31 87 HIS A C 1
ATOM 656 O O . HIS A 1 87 ? 9.974 -6.868 8.806 1.00 90.31 87 HIS A O 1
ATOM 662 N N . PRO A 1 88 ? 11.912 -7.861 9.417 1.00 89.56 88 PRO A N 1
ATOM 663 C CA . PRO A 1 88 ? 11.453 -8.228 10.755 1.00 89.56 88 PRO A CA 1
ATOM 664 C C . PRO A 1 88 ? 10.887 -7.052 11.549 1.00 89.56 88 PRO A C 1
ATOM 666 O O . PRO A 1 88 ? 9.924 -7.217 12.292 1.00 89.56 88 PRO A O 1
ATOM 669 N N . GLU A 1 89 ? 11.436 -5.853 11.375 1.00 90.44 89 GLU A N 1
ATOM 670 C CA . GLU A 1 89 ? 10.971 -4.654 12.062 1.00 90.44 89 GLU A CA 1
ATOM 671 C C . GLU A 1 89 ? 9.580 -4.214 11.572 1.00 90.44 89 GLU A C 1
ATOM 673 O O . GLU A 1 89 ? 8.750 -3.800 12.382 1.00 90.44 89 GLU A O 1
ATOM 678 N N . LEU A 1 90 ? 9.271 -4.391 10.279 1.00 91.94 90 LEU A N 1
ATOM 679 C CA . LEU A 1 90 ? 7.929 -4.139 9.744 1.00 91.94 90 LEU A CA 1
ATOM 680 C C . LEU A 1 90 ? 6.931 -5.157 10.312 1.00 91.94 90 LEU A C 1
ATOM 682 O O . LEU A 1 90 ? 5.864 -4.774 10.788 1.00 91.94 90 LEU A O 1
ATOM 686 N N . LEU A 1 91 ? 7.293 -6.441 10.350 1.00 92.06 91 LEU A N 1
ATOM 687 C CA . LEU A 1 91 ? 6.461 -7.477 10.974 1.00 92.06 91 LEU A CA 1
ATOM 688 C C . LEU A 1 91 ? 6.228 -7.199 12.466 1.00 92.06 91 LEU A C 1
ATOM 690 O O . LEU A 1 91 ? 5.101 -7.296 12.960 1.00 92.06 91 LEU A O 1
ATOM 694 N N . GLN A 1 92 ? 7.274 -6.784 13.181 1.00 91.56 92 GLN A N 1
ATOM 695 C CA . GLN A 1 92 ? 7.189 -6.394 14.584 1.00 91.56 92 GLN A CA 1
ATOM 696 C C . GLN A 1 92 ? 6.249 -5.199 14.772 1.00 91.56 92 GLN A C 1
ATOM 698 O O . GLN A 1 92 ? 5.480 -5.179 15.737 1.00 91.56 92 GLN A O 1
ATOM 703 N N . SER A 1 93 ? 6.250 -4.236 13.849 1.00 92.88 93 SER A N 1
ATOM 704 C CA . SER A 1 93 ? 5.333 -3.096 13.891 1.00 92.88 93 SER A CA 1
ATOM 705 C C . SER A 1 93 ? 3.863 -3.511 13.754 1.00 92.88 93 SER A C 1
ATOM 707 O O . SER A 1 93 ? 3.016 -2.960 14.449 1.00 92.88 93 SER A O 1
ATOM 709 N N . PHE A 1 94 ? 3.548 -4.542 12.961 1.00 94.50 94 PHE A N 1
ATOM 710 C CA . PHE A 1 94 ? 2.180 -5.060 12.865 1.00 94.50 94 PHE A CA 1
ATOM 711 C C . PHE A 1 94 ? 1.725 -5.747 14.149 1.00 94.50 94 PHE A C 1
ATOM 713 O O . PHE A 1 94 ? 0.552 -5.670 14.505 1.00 94.50 94 PHE A O 1
ATOM 720 N N . SER A 1 95 ? 2.633 -6.392 14.885 1.00 91.12 95 SER A N 1
ATOM 721 C CA . SER A 1 95 ? 2.274 -7.101 16.120 1.00 91.12 95 SER A CA 1
ATOM 722 C C . SER A 1 95 ? 1.724 -6.178 17.220 1.00 91.12 95 SER A C 1
ATOM 724 O O . SER A 1 95 ? 0.891 -6.621 18.021 1.00 91.12 95 SER A O 1
ATOM 726 N N . SER A 1 96 ? 2.140 -4.903 17.221 1.00 90.38 96 SER A N 1
ATOM 727 C CA . SER A 1 96 ? 1.701 -3.879 18.179 1.00 90.38 96 SER A CA 1
ATOM 728 C C . SER A 1 96 ? 0.330 -3.282 17.848 1.00 90.38 96 SER A C 1
ATOM 730 O O . SER A 1 96 ? -0.241 -2.566 18.672 1.00 90.38 96 SER A O 1
ATOM 732 N N . LEU A 1 97 ? -0.223 -3.598 16.673 1.00 93.56 97 LEU A N 1
ATOM 733 C CA . LEU A 1 97 ? -1.553 -3.159 16.272 1.00 93.56 97 LEU A CA 1
ATOM 734 C C . LEU A 1 97 ? -2.653 -3.871 17.082 1.00 93.56 97 LEU A C 1
ATOM 736 O O . LEU A 1 97 ? -2.456 -4.998 17.569 1.00 93.56 97 LEU A O 1
ATOM 740 N N . PRO A 1 98 ? -3.828 -3.227 17.235 1.00 94.25 98 PRO A N 1
ATOM 741 C CA . PRO A 1 98 ? -4.967 -3.838 17.908 1.00 94.25 98 PRO A CA 1
ATOM 742 C C . PRO A 1 98 ? -5.407 -5.126 17.206 1.00 94.25 98 PRO A C 1
ATOM 744 O O . PRO A 1 98 ? -5.265 -5.279 15.994 1.00 94.25 98 PRO A O 1
ATOM 747 N N . ASP A 1 99 ? -5.941 -6.069 17.981 1.00 95.06 99 ASP A N 1
ATOM 748 C CA . ASP A 1 99 ? -6.453 -7.329 17.446 1.00 95.06 99 ASP A CA 1
ATOM 749 C C . ASP A 1 99 ? -7.875 -7.140 16.900 1.00 95.06 99 ASP A C 1
ATOM 751 O O . ASP A 1 99 ? -8.868 -7.283 17.612 1.00 95.06 99 ASP A O 1
ATOM 755 N N . MET A 1 100 ? -7.959 -6.705 15.643 1.00 94.94 100 MET A N 1
ATOM 756 C CA . MET A 1 100 ? -9.20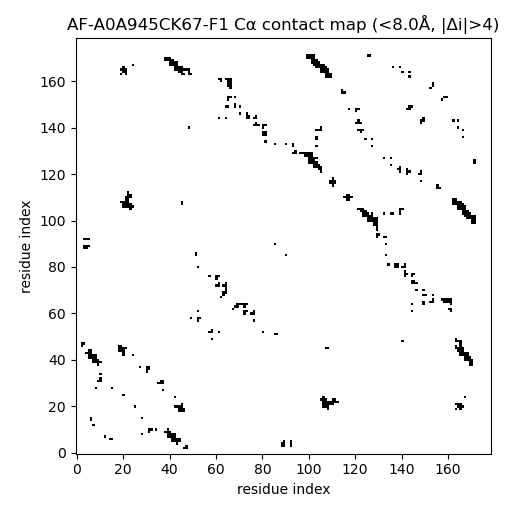7 -6.404 14.943 1.00 94.94 100 MET A CA 1
ATOM 757 C C . MET A 1 100 ? -9.028 -6.549 13.422 1.00 94.94 100 MET A C 1
ATOM 759 O O . MET A 1 100 ? -7.892 -6.590 12.948 1.00 94.94 100 MET A O 1
ATOM 763 N N . PRO A 1 101 ? -10.114 -6.626 12.630 1.00 96.94 101 PRO A N 1
ATOM 764 C CA . PRO A 1 101 ? -10.000 -6.614 11.176 1.00 96.94 101 PRO A CA 1
ATOM 765 C C . PRO A 1 101 ? -9.618 -5.229 10.636 1.00 96.94 101 PRO A C 1
ATOM 767 O O . PRO A 1 101 ? -10.131 -4.200 11.085 1.00 96.94 101 PRO A O 1
ATOM 770 N N . PHE A 1 102 ? -8.783 -5.224 9.599 1.00 98.25 102 PHE A N 1
ATOM 771 C CA . PHE A 1 102 ? -8.312 -4.031 8.904 1.00 98.25 102 PHE A CA 1
ATOM 772 C C . PHE A 1 102 ? -8.738 -4.006 7.429 1.00 98.25 102 PHE A C 1
ATOM 774 O O . PHE A 1 102 ? -8.929 -5.037 6.776 1.00 98.25 102 PHE A O 1
ATOM 781 N N . ALA A 1 103 ? -8.857 -2.798 6.891 1.00 97.69 103 ALA A N 1
ATOM 782 C CA . ALA A 1 103 ? -8.821 -2.498 5.472 1.00 97.69 103 ALA A CA 1
ATOM 783 C C . ALA A 1 103 ? -7.397 -2.064 5.092 1.00 97.69 103 ALA A C 1
ATOM 785 O O . ALA A 1 103 ? -6.894 -1.061 5.597 1.00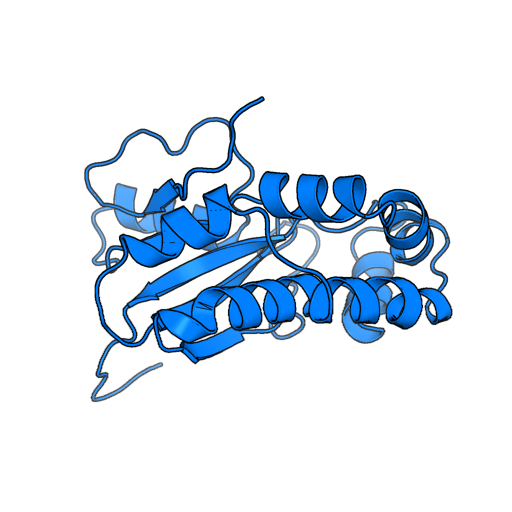 97.69 103 ALA A O 1
ATOM 786 N N . VAL A 1 104 ? -6.765 -2.809 4.188 1.00 98.06 104 VAL A N 1
ATOM 787 C CA . VAL A 1 104 ? -5.411 -2.565 3.676 1.00 98.06 104 VAL A CA 1
ATOM 788 C C . VAL A 1 104 ? -5.529 -2.051 2.243 1.00 98.06 104 VAL A C 1
ATOM 790 O O . VAL A 1 104 ? -6.027 -2.762 1.367 1.00 98.06 104 VAL A O 1
ATOM 793 N N . ARG A 1 105 ? -5.146 -0.798 1.993 1.00 96.00 105 ARG A N 1
ATOM 794 C CA . ARG A 1 105 ? -5.437 -0.084 0.738 1.00 96.00 105 ARG A CA 1
ATOM 795 C C . ARG A 1 105 ? -4.175 0.518 0.138 1.00 96.00 105 ARG A C 1
ATOM 797 O O . ARG A 1 105 ? -3.321 1.013 0.866 1.00 96.00 105 ARG A O 1
ATOM 804 N N . SER A 1 106 ? -4.099 0.527 -1.189 1.00 95.06 106 SER A N 1
ATOM 805 C CA . SER A 1 106 ? -3.065 1.266 -1.912 1.00 95.06 106 SER A CA 1
ATOM 806 C C . SER A 1 106 ? -3.140 2.763 -1.621 1.00 95.06 106 SER A C 1
ATOM 808 O O . SER A 1 106 ? -4.236 3.330 -1.562 1.00 95.06 106 SER A O 1
ATOM 810 N N . SER A 1 107 ? -1.975 3.385 -1.490 1.00 93.19 107 SER A N 1
ATOM 811 C CA . SER A 1 107 ? -1.787 4.830 -1.511 1.00 93.19 107 SER A CA 1
ATOM 812 C C . SER A 1 107 ? -0.534 5.110 -2.336 1.00 93.19 107 SER A C 1
ATOM 814 O O . SER A 1 107 ? 0.573 5.166 -1.810 1.00 93.19 107 SER A O 1
ATOM 816 N N . ALA A 1 108 ? -0.677 5.181 -3.659 1.00 89.50 108 ALA A N 1
ATOM 817 C CA . ALA A 1 108 ? 0.479 5.393 -4.534 1.00 89.50 108 ALA A CA 1
ATOM 818 C C . ALA A 1 108 ? 0.833 6.884 -4.627 1.00 89.50 108 ALA A C 1
ATOM 820 O O . ALA A 1 108 ? -0.064 7.728 -4.586 1.00 89.50 108 ALA A O 1
ATOM 821 N N . SER A 1 109 ? 2.104 7.219 -4.856 1.00 83.44 109 SER A N 1
ATOM 822 C CA . SER A 1 109 ? 2.556 8.606 -5.098 1.00 83.44 109 SER A CA 1
ATOM 823 C C . SER A 1 109 ? 1.914 9.247 -6.335 1.00 83.44 109 SER A C 1
ATOM 825 O O . SER A 1 109 ? 1.820 10.465 -6.461 1.00 83.44 109 SER A O 1
ATOM 827 N N . VAL A 1 110 ? 1.435 8.406 -7.253 1.00 78.44 110 VAL A N 1
ATOM 828 C CA . VAL A 1 110 ? 0.763 8.799 -8.497 1.00 78.44 110 VAL A CA 1
ATOM 829 C C . VAL A 1 110 ? -0.765 8.837 -8.384 1.00 78.44 110 VAL A C 1
ATOM 831 O O . VAL A 1 110 ? -1.432 9.217 -9.347 1.00 78.44 110 VAL A O 1
ATOM 834 N N . GLU A 1 111 ? -1.340 8.414 -7.253 1.00 64.56 111 GLU A N 1
ATOM 835 C CA . GLU A 1 111 ? -2.782 8.538 -7.024 1.00 64.56 111 GLU A CA 1
ATOM 836 C C . GLU A 1 111 ? -3.167 10.013 -6.852 1.00 64.56 111 GLU A C 1
ATOM 838 O O . GLU A 1 111 ? -2.430 10.798 -6.265 1.00 64.56 111 GLU A O 1
ATOM 843 N N . ASP A 1 112 ? -4.318 10.388 -7.417 1.00 63.81 112 ASP A N 1
ATOM 844 C CA . ASP A 1 112 ? -4.907 11.733 -7.334 1.00 63.81 112 ASP A CA 1
ATOM 845 C C . ASP A 1 112 ? -4.021 12.889 -7.856 1.00 63.81 112 ASP A C 1
ATOM 847 O O . ASP A 1 112 ? -4.270 14.064 -7.587 1.00 63.81 112 ASP A O 1
ATOM 851 N N . GLY A 1 113 ? -3.022 12.569 -8.687 1.00 61.34 113 GLY A N 1
ATOM 852 C CA . GLY A 1 113 ? -2.178 13.548 -9.368 1.00 61.34 113 GLY A CA 1
ATOM 853 C C . GLY A 1 113 ? -2.821 14.167 -10.617 1.00 61.34 113 GLY A C 1
ATOM 854 O O . GLY A 1 113 ? -3.693 13.589 -11.267 1.00 61.34 113 GLY A O 1
ATOM 855 N N . ALA A 1 114 ? -2.305 15.327 -11.040 1.00 60.31 114 ALA A N 1
ATOM 856 C CA . ALA A 1 114 ? -2.801 16.084 -12.201 1.00 60.31 114 ALA A CA 1
ATOM 857 C C . ALA A 1 114 ? -2.766 15.321 -13.545 1.00 60.31 114 ALA A C 1
ATOM 859 O O . ALA A 1 114 ? -3.370 15.759 -14.523 1.00 60.31 114 ALA A O 1
ATOM 860 N N . ARG A 1 115 ? -2.031 14.204 -13.615 1.00 60.78 115 ARG A N 1
ATOM 861 C CA . ARG A 1 115 ? -1.802 13.427 -14.843 1.00 60.78 115 ARG A CA 1
ATOM 862 C C . ARG A 1 115 ? -2.796 12.279 -15.056 1.00 60.78 115 ARG A C 1
ATOM 864 O O . ARG A 1 115 ? -2.818 11.717 -16.146 1.00 60.78 115 ARG A O 1
ATOM 871 N N . GLY A 1 116 ? -3.627 11.950 -14.065 1.00 65.50 116 GLY A N 1
ATOM 872 C CA . GLY A 1 116 ? -4.661 10.914 -14.166 1.00 65.50 116 GLY A CA 1
ATOM 873 C C . GLY A 1 116 ? -4.875 10.170 -12.849 1.00 65.50 116 GLY A C 1
ATOM 874 O O . GLY A 1 116 ? -3.974 10.092 -12.021 1.00 65.50 116 GLY A O 1
ATOM 875 N N . SER A 1 117 ? -6.062 9.590 -12.659 1.00 72.06 117 SER A N 1
ATOM 876 C CA . SER A 1 117 ? -6.363 8.774 -11.480 1.00 72.06 117 SER A CA 1
ATOM 877 C C . SER A 1 117 ? -6.076 7.302 -11.773 1.00 72.06 117 SER A C 1
ATOM 879 O O . SER A 1 117 ? -6.534 6.753 -12.771 1.00 72.06 117 SER A O 1
ATOM 881 N N . TYR A 1 118 ? -5.324 6.630 -10.903 1.00 83.38 118 TYR A N 1
ATOM 882 C CA . TYR A 1 118 ? -5.083 5.178 -10.977 1.00 83.38 118 TYR A CA 1
ATOM 883 C C . TYR A 1 118 ? -6.249 4.389 -10.358 1.00 83.38 118 TYR A C 1
ATOM 885 O O . TYR A 1 118 ? -6.078 3.303 -9.800 1.00 83.38 118 TYR A O 1
ATOM 893 N N . SER A 1 119 ? -7.448 4.974 -10.403 1.00 77.56 119 SER A N 1
ATOM 894 C CA . SER A 1 119 ? -8.620 4.475 -9.697 1.00 77.56 119 SER A CA 1
ATOM 895 C C . SER A 1 119 ? -8.963 3.064 -10.166 1.00 77.56 119 SER A C 1
ATOM 897 O O . SER A 1 119 ? -9.141 2.819 -11.358 1.00 77.56 119 SER A O 1
ATOM 899 N N . GLY A 1 120 ? -9.026 2.129 -9.218 1.00 81.88 120 GLY A N 1
ATOM 900 C CA . GLY A 1 120 ? -9.357 0.728 -9.476 1.00 81.88 120 GLY A CA 1
ATOM 901 C C . GLY A 1 120 ? -8.232 -0.130 -10.064 1.00 81.88 120 GLY A C 1
ATOM 902 O O . GLY A 1 120 ? -8.466 -1.313 -10.285 1.00 81.88 120 GLY A O 1
ATOM 903 N N . LEU A 1 121 ? -7.031 0.414 -10.300 1.00 89.56 121 LEU A N 1
ATOM 904 C CA . LEU A 1 121 ? -5.910 -0.370 -10.839 1.00 89.56 121 LEU A CA 1
ATOM 905 C C . LEU A 1 121 ? -5.105 -1.086 -9.752 1.00 89.56 121 LEU A C 1
ATOM 907 O O . LEU A 1 121 ? -4.647 -2.210 -9.945 1.00 89.56 121 LEU A O 1
ATOM 911 N N . PHE A 1 122 ? -4.941 -0.444 -8.599 1.00 92.94 122 PHE A N 1
ATOM 912 C CA . PHE A 1 122 ? -4.223 -1.028 -7.474 1.00 92.94 122 PHE A CA 1
ATOM 913 C C . PHE A 1 122 ? -5.148 -1.843 -6.568 1.00 92.94 122 PHE A C 1
ATOM 915 O O . PHE A 1 122 ? -6.356 -1.609 -6.478 1.00 92.94 122 PHE A O 1
ATOM 922 N N . SER A 1 123 ? -4.569 -2.816 -5.868 1.00 91.94 123 SER A N 1
ATOM 923 C CA . SER A 1 123 ? -5.325 -3.720 -5.000 1.00 91.94 123 SER A CA 1
ATOM 924 C C . SER A 1 123 ? -5.707 -3.084 -3.660 1.00 91.94 123 SER A C 1
ATOM 926 O O . SER A 1 123 ? -5.028 -2.213 -3.120 1.00 91.94 123 SER A O 1
ATOM 928 N N . SER A 1 124 ? -6.814 -3.561 -3.094 1.00 94.38 124 SER A N 1
ATOM 929 C CA . SER A 1 124 ? -7.223 -3.320 -1.707 1.00 94.38 124 SER A CA 1
ATOM 930 C C . SER A 1 124 ? -7.738 -4.625 -1.102 1.00 94.38 124 SER A C 1
ATOM 932 O O . SER A 1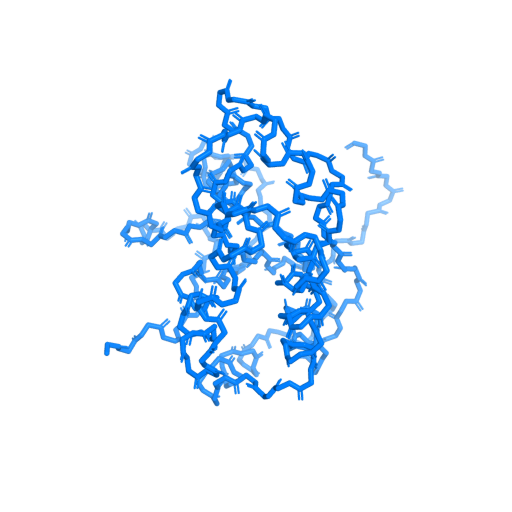 124 ? -8.298 -5.468 -1.806 1.00 94.38 124 SER A O 1
ATOM 934 N N . ARG A 1 125 ? -7.542 -4.809 0.202 1.00 96.88 125 ARG A N 1
ATOM 935 C CA . ARG A 1 125 ? -7.933 -6.001 0.960 1.00 96.88 125 ARG A CA 1
ATOM 936 C C . ARG A 1 125 ? -8.770 -5.568 2.158 1.00 96.88 125 ARG A C 1
ATOM 938 O O . ARG A 1 125 ? -8.394 -4.641 2.865 1.00 96.88 125 ARG A O 1
ATOM 945 N N . LEU A 1 126 ? -9.908 -6.216 2.373 1.00 96.19 126 LEU A N 1
ATOM 946 C CA . LEU A 1 126 ? -10.828 -5.921 3.474 1.00 96.19 126 LEU A CA 1
ATOM 947 C C . LEU A 1 126 ? -10.908 -7.123 4.413 1.00 96.19 126 LEU A C 1
ATOM 949 O O . LEU A 1 126 ? -10.756 -8.257 3.961 1.00 96.19 126 LEU A O 1
ATOM 953 N N . GLY A 1 127 ? -11.170 -6.877 5.697 1.00 96.38 127 GLY A N 1
ATOM 954 C CA . GLY A 1 127 ? -11.303 -7.950 6.688 1.00 96.38 127 GLY A CA 1
ATOM 955 C C . GLY A 1 127 ? -9.989 -8.663 6.989 1.00 96.38 127 GLY A C 1
ATOM 956 O O . GLY A 1 127 ? -10.002 -9.841 7.328 1.00 96.38 127 GLY A O 1
ATOM 957 N N . VAL A 1 128 ? -8.861 -7.970 6.835 1.00 98.12 128 VAL A N 1
ATOM 958 C CA . VAL A 1 128 ? -7.529 -8.534 7.063 1.00 98.12 128 VAL A CA 1
ATOM 959 C C . VAL A 1 128 ? -7.281 -8.616 8.564 1.00 98.12 128 VAL A C 1
ATOM 961 O O . VAL A 1 128 ? -7.297 -7.589 9.241 1.00 98.12 128 VAL A O 1
ATOM 964 N N . GLY A 1 129 ? -7.072 -9.821 9.092 1.00 97.50 129 GLY A N 1
ATOM 965 C CA . GLY A 1 129 ? -6.666 -10.005 10.482 1.00 97.50 129 GLY A CA 1
ATOM 966 C C . GLY A 1 129 ? -5.224 -9.548 10.707 1.00 97.50 129 GLY A C 1
ATOM 967 O O . GLY A 1 129 ? -4.428 -9.485 9.771 1.00 97.50 129 GLY A O 1
ATOM 968 N N . LYS A 1 130 ? -4.852 -9.268 11.960 1.00 95.81 130 LYS A N 1
ATOM 969 C CA . LYS A 1 130 ? -3.500 -8.794 12.300 1.00 95.81 130 LYS A CA 1
ATOM 970 C C . LYS A 1 130 ? -2.382 -9.723 11.802 1.00 95.81 130 LYS A C 1
ATOM 972 O O . LYS A 1 130 ? -1.354 -9.242 11.338 1.00 95.81 130 LYS A O 1
ATOM 977 N N . ALA A 1 131 ? -2.597 -11.038 11.872 1.00 95.31 131 ALA A N 1
ATOM 978 C CA . ALA A 1 131 ? -1.636 -12.040 11.405 1.00 95.31 131 ALA A CA 1
ATOM 979 C C . ALA A 1 131 ? -1.424 -12.017 9.877 1.00 95.31 131 ALA A C 1
ATOM 981 O O . ALA A 1 131 ? -0.346 -12.366 9.409 1.00 95.31 131 ALA A O 1
ATOM 982 N N . ASP A 1 132 ? -2.417 -11.549 9.116 1.00 97.25 132 ASP A N 1
ATOM 983 C CA . ASP A 1 132 ? -2.416 -11.562 7.648 1.00 97.25 132 ASP A CA 1
ATOM 984 C C . ASP A 1 132 ? -1.970 -10.220 7.038 1.00 97.25 132 ASP A C 1
ATOM 986 O O . ASP A 1 132 ? -1.942 -10.059 5.814 1.00 97.25 132 ASP A O 1
ATOM 990 N N . LEU A 1 133 ? -1.627 -9.227 7.870 1.00 97.38 133 LEU A N 1
ATOM 991 C CA . LEU A 1 133 ? -1.250 -7.886 7.413 1.00 97.38 133 LEU A CA 1
ATOM 992 C C . LEU A 1 133 ? -0.033 -7.904 6.490 1.00 97.38 133 LEU A C 1
ATOM 994 O O . LEU A 1 133 ? -0.030 -7.202 5.480 1.00 97.38 133 LEU A O 1
ATOM 998 N N . GLY A 1 134 ? 0.970 -8.731 6.796 1.00 96.94 134 GLY A N 1
ATOM 999 C CA . GLY A 1 134 ? 2.162 -8.845 5.958 1.00 96.94 134 GLY A CA 1
ATOM 1000 C C . GLY A 1 134 ? 1.829 -9.314 4.541 1.00 96.94 134 GLY A C 1
ATOM 1001 O O . GLY A 1 134 ? 2.255 -8.705 3.559 1.00 96.94 134 GLY A O 1
ATOM 1002 N N . ASP A 1 135 ? 0.989 -10.342 4.419 1.00 97.50 135 ASP A N 1
ATOM 1003 C CA . ASP A 1 135 ? 0.546 -10.844 3.119 1.00 97.50 135 ASP A CA 1
ATOM 1004 C C . ASP A 1 135 ? -0.336 -9.838 2.378 1.00 97.50 135 ASP A C 1
ATOM 1006 O O . ASP A 1 135 ? -0.205 -9.675 1.163 1.00 97.50 135 ASP A O 1
ATOM 1010 N N . ALA A 1 136 ? -1.206 -9.118 3.088 1.00 98.12 136 ALA A N 1
ATOM 1011 C CA . ALA A 1 136 ? -2.021 -8.072 2.485 1.00 98.12 136 ALA A CA 1
ATOM 1012 C C . ALA A 1 136 ? -1.168 -6.914 1.937 1.00 98.12 136 ALA A C 1
ATOM 1014 O O . ALA A 1 136 ? -1.421 -6.458 0.821 1.00 98.12 136 ALA A O 1
A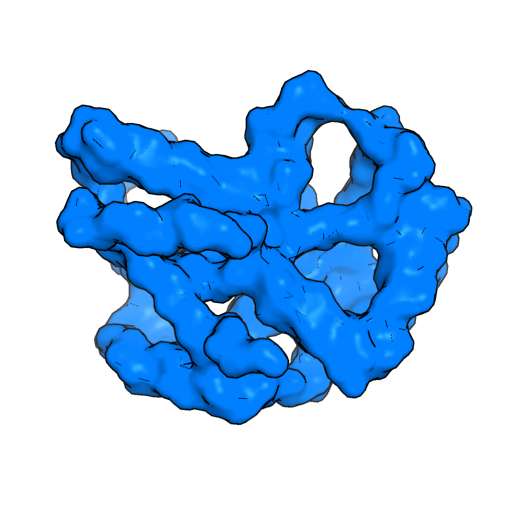TOM 1015 N N . VAL A 1 137 ? -0.138 -6.477 2.668 1.00 97.75 137 VAL A N 1
ATOM 1016 C CA . VAL A 1 137 ? 0.809 -5.441 2.219 1.00 97.75 137 VAL A CA 1
ATOM 1017 C C . VAL A 1 137 ? 1.562 -5.899 0.970 1.00 97.75 137 VAL A C 1
ATOM 1019 O O . VAL A 1 137 ? 1.551 -5.188 -0.036 1.00 97.75 137 VAL A O 1
ATOM 1022 N N . LYS A 1 138 ? 2.111 -7.124 0.969 1.00 97.69 138 LYS A N 1
ATOM 1023 C CA . LYS A 1 138 ? 2.772 -7.703 -0.215 1.00 97.69 138 LYS A CA 1
ATOM 1024 C C . LYS A 1 138 ? 1.837 -7.761 -1.423 1.00 97.69 138 LYS A C 1
ATOM 1026 O O . LYS A 1 138 ? 2.257 -7.465 -2.536 1.00 97.69 138 LYS A O 1
ATOM 1031 N N . GLN A 1 139 ? 0.560 -8.097 -1.231 1.00 97.94 139 GLN A N 1
ATOM 1032 C CA . GLN A 1 139 ? -0.427 -8.105 -2.319 1.00 97.94 139 GLN A CA 1
ATOM 1033 C C . GLN A 1 139 ? -0.703 -6.706 -2.885 1.00 97.94 139 GLN A C 1
ATOM 1035 O O . GLN A 1 139 ? -0.856 -6.566 -4.101 1.00 97.94 139 GLN A O 1
ATOM 1040 N N . VAL A 1 140 ? -0.742 -5.675 -2.036 1.00 97.88 140 VAL A N 1
ATOM 1041 C CA . VAL A 1 140 ? -0.875 -4.279 -2.479 1.00 97.88 140 VAL A CA 1
ATOM 1042 C C . VAL A 1 140 ? 0.358 -3.848 -3.274 1.00 97.88 140 VAL A C 1
ATOM 1044 O O . VAL A 1 140 ? 0.202 -3.361 -4.393 1.00 97.88 140 VAL A O 1
ATOM 1047 N N . TRP A 1 141 ? 1.570 -4.103 -2.784 1.00 97.75 141 TRP A N 1
ATOM 1048 C CA . TRP A 1 141 ? 2.808 -3.812 -3.520 1.00 97.75 141 TRP A CA 1
ATOM 1049 C C . TRP A 1 141 ? 2.897 -4.564 -4.847 1.00 97.75 141 TRP A C 1
ATOM 1051 O O . TRP A 1 141 ? 3.138 -3.971 -5.895 1.00 97.75 141 TRP A O 1
ATOM 1061 N N . ALA A 1 142 ? 2.593 -5.860 -4.842 1.00 97.31 142 ALA A N 1
ATOM 1062 C CA . ALA A 1 142 ? 2.568 -6.692 -6.038 1.00 97.31 142 ALA A CA 1
ATOM 1063 C C . ALA A 1 142 ? 1.574 -6.180 -7.097 1.00 97.31 142 ALA A C 1
ATOM 1065 O O . ALA A 1 142 ? 1.746 -6.465 -8.284 1.00 97.31 142 ALA A O 1
ATOM 1066 N N . SER A 1 143 ? 0.525 -5.446 -6.700 1.00 96.69 143 SER A N 1
ATOM 1067 C CA . SER A 1 143 ? -0.459 -4.876 -7.630 1.00 96.69 143 SER A CA 1
ATOM 1068 C C . SER A 1 143 ? 0.102 -3.771 -8.525 1.00 96.69 143 SER A C 1
ATOM 1070 O O . SER A 1 143 ? -0.446 -3.546 -9.601 1.00 96.69 143 SER A O 1
ATOM 1072 N N . VAL A 1 144 ? 1.227 -3.156 -8.141 1.00 96.31 144 VAL A N 1
ATOM 1073 C CA . VAL A 1 144 ? 1.971 -2.217 -8.993 1.00 96.31 144 VAL A CA 1
ATOM 1074 C C . VAL A 1 144 ? 2.449 -2.904 -10.275 1.00 96.31 144 VAL A C 1
ATOM 1076 O O . VAL A 1 144 ? 2.381 -2.327 -11.353 1.00 96.31 144 VAL A O 1
ATOM 1079 N N . PHE A 1 145 ? 2.851 -4.171 -10.183 1.00 96.88 145 PHE A N 1
ATOM 1080 C CA . PHE A 1 145 ? 3.438 -4.938 -11.284 1.00 96.88 145 PHE A CA 1
ATOM 1081 C C . PHE A 1 145 ? 2.386 -5.788 -12.006 1.00 96.88 145 PHE A C 1
ATOM 1083 O O . PHE A 1 145 ? 2.475 -7.017 -12.072 1.00 96.88 145 PHE A O 1
ATOM 1090 N N . THR A 1 146 ? 1.350 -5.123 -12.512 1.00 95.81 146 THR A N 1
ATOM 1091 C CA . THR A 1 146 ? 0.336 -5.709 -13.401 1.00 95.81 146 THR A CA 1
ATOM 1092 C C . THR A 1 146 ? 0.429 -5.083 -14.787 1.00 95.81 146 THR A C 1
ATOM 1094 O O . THR A 1 146 ? 0.850 -3.933 -14.935 1.00 95.81 146 THR A O 1
ATOM 1097 N N . SER A 1 147 ? 0.017 -5.832 -15.809 1.00 94.06 147 SER A N 1
ATOM 1098 C CA . SER A 1 147 ? -0.057 -5.362 -17.198 1.00 94.06 147 SER A CA 1
ATOM 1099 C C . SER A 1 147 ? -0.878 -4.078 -17.336 1.00 94.06 147 SER A C 1
ATOM 1101 O O . SER A 1 147 ? -0.503 -3.152 -18.054 1.00 94.06 147 SER A O 1
ATOM 1103 N N . GLU A 1 148 ? -1.976 -3.988 -16.591 1.00 93.81 148 GLU A N 1
ATOM 1104 C CA . GLU A 1 148 ? -2.926 -2.887 -16.588 1.00 93.81 148 GLU A CA 1
ATOM 1105 C C . GLU A 1 148 ? -2.308 -1.620 -15.996 1.00 93.81 148 GLU A C 1
ATOM 1107 O O . GLU A 1 148 ? -2.393 -0.554 -16.613 1.00 93.81 148 GLU A O 1
ATOM 1112 N N . VAL A 1 149 ? -1.649 -1.734 -14.835 1.00 94.38 149 VAL A N 1
ATOM 1113 C CA . VAL A 1 149 ? -0.939 -0.611 -14.204 1.00 94.38 149 VAL A CA 1
ATOM 1114 C C . VAL A 1 149 ? 0.206 -0.146 -15.090 1.00 94.38 149 VAL A C 1
ATOM 1116 O O . VAL A 1 149 ? 0.323 1.052 -15.330 1.00 94.38 149 VAL A O 1
ATOM 1119 N N . GLN A 1 150 ? 1.014 -1.063 -15.620 1.00 94.12 150 GLN A N 1
ATOM 1120 C CA . GLN A 1 150 ? 2.144 -0.732 -16.486 1.00 94.12 150 GLN A CA 1
ATOM 1121 C C . GLN A 1 150 ? 1.691 -0.003 -17.754 1.00 94.12 150 GLN A C 1
ATOM 1123 O O . GLN A 1 150 ? 2.152 1.106 -18.045 1.00 94.12 150 GLN A O 1
ATOM 1128 N N . SER A 1 151 ? 0.710 -0.570 -18.456 1.00 92.56 151 SER A N 1
ATOM 1129 C CA . SER A 1 151 ? 0.134 0.018 -19.661 1.00 92.56 151 SER A CA 1
ATOM 1130 C C . SER A 1 151 ? -0.474 1.392 -19.394 1.00 92.56 151 SER A C 1
ATOM 1132 O O . SER A 1 151 ? -0.322 2.306 -20.205 1.00 92.56 151 SER A O 1
ATOM 1134 N N . TYR A 1 152 ? -1.185 1.559 -18.276 1.00 92.88 152 TYR A N 1
ATOM 1135 C CA . TYR A 1 152 ? -1.761 2.847 -17.901 1.00 92.88 152 TYR A CA 1
ATOM 1136 C C . TYR A 1 152 ? -0.679 3.866 -17.538 1.00 92.88 152 TYR A C 1
ATOM 1138 O O . TYR A 1 152 ? -0.690 4.971 -18.083 1.00 92.88 152 TYR A O 1
ATOM 1146 N N . HIS A 1 153 ? 0.287 3.479 -16.703 1.00 92.19 153 HIS A N 1
ATOM 1147 C CA . HIS A 1 153 ? 1.377 4.334 -16.242 1.00 92.19 153 HIS A CA 1
ATOM 1148 C C . HIS A 1 153 ? 2.173 4.910 -17.410 1.00 92.19 153 HIS A C 1
ATOM 1150 O O . HIS A 1 153 ? 2.361 6.122 -17.486 1.00 92.19 153 HIS A O 1
ATOM 1156 N N . ARG A 1 154 ? 2.539 4.080 -18.394 1.00 89.81 154 ARG A N 1
ATOM 1157 C CA . ARG A 1 154 ? 3.262 4.544 -19.589 1.00 89.81 154 ARG A CA 1
ATOM 1158 C C . ARG A 1 154 ? 2.494 5.581 -20.404 1.00 89.81 154 ARG A C 1
ATOM 1160 O O . ARG A 1 154 ? 3.117 6.434 -21.032 1.00 89.81 154 ARG A O 1
ATOM 1167 N N . ARG A 1 155 ? 1.158 5.518 -20.414 1.00 90.19 155 ARG A N 1
ATOM 1168 C CA . ARG A 1 155 ? 0.324 6.499 -21.125 1.00 90.19 155 ARG A CA 1
ATOM 1169 C C . ARG A 1 155 ? 0.254 7.833 -20.391 1.00 90.19 155 ARG A C 1
ATOM 1171 O O . ARG A 1 155 ? 0.341 8.871 -21.037 1.00 90.19 155 ARG A O 1
ATOM 1178 N N . VAL A 1 156 ? 0.071 7.813 -19.071 1.00 89.56 156 VAL A N 1
ATOM 1179 C CA . VAL A 1 156 ? -0.153 9.038 -18.280 1.00 89.56 156 VAL A CA 1
ATOM 1180 C C . VAL A 1 156 ? 1.139 9.674 -17.754 1.00 89.56 156 VAL A C 1
ATOM 1182 O O . VAL A 1 156 ? 1.168 10.863 -17.440 1.00 89.56 156 VAL A O 1
ATOM 1185 N N . ALA A 1 157 ? 2.222 8.902 -17.677 1.00 86.94 157 ALA A N 1
ATOM 1186 C CA . ALA A 1 157 ? 3.528 9.315 -17.175 1.00 86.94 157 ALA A CA 1
ATOM 1187 C C . ALA A 1 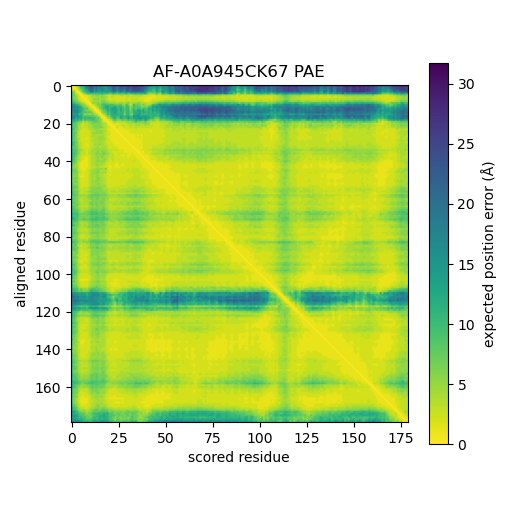157 ? 4.673 8.696 -18.013 1.00 86.94 157 ALA A C 1
ATOM 1189 O O . ALA A 1 157 ? 5.484 7.926 -17.499 1.00 86.94 157 ALA A O 1
ATOM 1190 N N . PRO A 1 158 ? 4.768 9.011 -19.319 1.00 85.12 158 PRO A N 1
ATOM 1191 C CA . PRO A 1 158 ? 5.797 8.438 -20.185 1.00 85.12 158 PRO A CA 1
ATOM 1192 C C . PRO A 1 158 ? 7.209 8.780 -19.686 1.00 85.12 158 PRO A C 1
ATOM 1194 O O . PRO A 1 158 ? 7.490 9.925 -19.331 1.00 85.12 158 PRO A O 1
ATOM 1197 N N . GLY A 1 159 ? 8.092 7.778 -19.661 1.00 83.94 159 GLY A N 1
ATOM 1198 C CA . GLY A 1 159 ? 9.479 7.912 -19.198 1.00 83.94 159 GLY A CA 1
ATOM 1199 C C . GLY A 1 159 ? 9.640 8.069 -17.682 1.00 83.94 159 GLY A C 1
ATOM 1200 O O . GLY A 1 159 ? 10.754 8.293 -17.218 1.00 83.94 159 GLY A O 1
ATOM 1201 N N . SER A 1 160 ? 8.552 7.976 -16.912 1.00 88.12 160 SER A N 1
ATOM 1202 C CA . SER A 1 160 ? 8.618 7.924 -15.449 1.00 88.12 160 SER A CA 1
ATOM 1203 C C . SER A 1 160 ? 8.953 6.506 -14.976 1.00 88.12 160 SER A C 1
ATOM 1205 O O . SER A 1 160 ? 8.638 5.526 -15.650 1.00 88.12 160 SER A O 1
ATOM 1207 N N . GLY A 1 161 ? 9.645 6.419 -13.838 1.00 90.31 161 GLY A N 1
ATOM 1208 C CA . GLY A 1 161 ? 10.012 5.149 -13.214 1.00 90.31 161 GLY A CA 1
ATOM 1209 C C . GLY A 1 161 ? 8.839 4.467 -12.510 1.00 90.31 161 GLY A C 1
ATOM 1210 O O . GLY A 1 161 ? 7.689 4.877 -12.639 1.00 90.31 161 GLY A O 1
ATOM 1211 N N . CYS A 1 162 ? 9.147 3.428 -11.734 1.00 91.38 162 CYS A N 1
ATOM 1212 C CA . CYS A 1 162 ? 8.146 2.701 -10.958 1.00 91.38 162 CYS A CA 1
ATOM 1213 C C . CYS A 1 162 ? 7.348 3.643 -10.035 1.00 91.38 162 CYS A C 1
ATOM 1215 O O . CYS A 1 162 ? 7.957 4.429 -9.305 1.00 91.38 162 CYS A O 1
ATOM 1217 N N . PRO A 1 163 ? 6.004 3.559 -10.013 1.00 92.00 163 PRO A N 1
ATOM 1218 C CA . PRO A 1 163 ? 5.203 4.219 -8.991 1.00 92.00 163 PRO A CA 1
ATOM 1219 C C . PRO A 1 163 ? 5.624 3.765 -7.594 1.00 92.00 163 PRO A C 1
ATOM 1221 O O . PRO A 1 163 ? 5.723 2.562 -7.340 1.00 92.00 163 PRO A O 1
ATOM 1224 N N . VAL A 1 164 ? 5.804 4.717 -6.683 1.00 93.00 164 VAL A N 1
ATOM 1225 C CA . VAL A 1 164 ? 6.042 4.419 -5.267 1.00 93.00 164 VAL A CA 1
ATOM 1226 C C . VAL A 1 164 ? 4.705 4.090 -4.607 1.00 93.00 164 VAL A C 1
ATOM 1228 O O . VAL A 1 164 ? 3.700 4.764 -4.855 1.00 93.00 164 VAL A O 1
ATOM 1231 N N . MET A 1 165 ? 4.675 3.034 -3.791 1.00 95.06 165 MET A N 1
ATOM 1232 C CA . MET A 1 165 ? 3.451 2.506 -3.190 1.00 95.06 165 MET A CA 1
ATOM 1233 C C . MET A 1 165 ? 3.531 2.484 -1.665 1.00 95.06 165 MET A C 1
ATOM 1235 O O . MET A 1 165 ? 4.059 1.540 -1.072 1.00 95.06 165 MET A O 1
ATOM 1239 N N . ALA A 1 166 ? 2.915 3.480 -1.033 1.00 95.31 166 ALA A N 1
ATOM 1240 C CA . ALA A 1 166 ? 2.567 3.401 0.376 1.00 95.31 166 ALA A CA 1
ATOM 1241 C C . ALA A 1 166 ? 1.292 2.562 0.569 1.00 95.31 166 ALA A C 1
ATOM 1243 O O . ALA A 1 166 ? 0.497 2.347 -0.357 1.00 95.31 166 ALA A O 1
ATOM 1244 N N . VAL A 1 167 ? 1.077 2.077 1.792 1.00 96.88 167 VAL A N 1
ATOM 1245 C CA . VAL A 1 167 ? -0.086 1.244 2.132 1.00 96.88 167 VAL A CA 1
ATOM 1246 C C . VAL A 1 167 ? -0.804 1.800 3.349 1.00 96.88 167 VAL A C 1
ATOM 1248 O O . VAL A 1 167 ? -0.224 1.926 4.422 1.00 96.88 167 VAL A O 1
ATOM 1251 N N . LEU A 1 168 ? -2.093 2.087 3.191 1.00 96.12 168 LEU A N 1
ATOM 1252 C CA . LEU A 1 168 ? -2.989 2.472 4.275 1.00 96.12 168 LEU A CA 1
ATOM 1253 C C . LEU A 1 168 ? -3.519 1.229 4.985 1.00 96.12 168 LEU A C 1
ATOM 1255 O O . LEU A 1 168 ? -4.090 0.349 4.344 1.00 96.12 168 LEU A O 1
ATOM 1259 N N . ILE A 1 169 ? -3.392 1.193 6.305 1.00 97.19 169 ILE A N 1
ATOM 1260 C CA . ILE A 1 169 ? -3.957 0.174 7.188 1.00 97.19 169 ILE A CA 1
ATOM 1261 C C . ILE A 1 169 ? -4.953 0.881 8.103 1.00 97.19 169 ILE A C 1
ATOM 1263 O O . ILE A 1 169 ? -4.577 1.608 9.020 1.00 97.19 169 ILE A O 1
ATOM 1267 N N . MET A 1 170 ? -6.237 0.678 7.836 1.00 96.31 170 MET A N 1
ATOM 1268 C CA . MET A 1 170 ? -7.330 1.321 8.562 1.00 96.31 170 MET A CA 1
ATOM 1269 C C . MET A 1 170 ? -8.165 0.263 9.278 1.00 96.31 170 MET A C 1
ATOM 1271 O O . MET A 1 170 ? -8.354 -0.820 8.725 1.00 96.31 170 MET A O 1
ATOM 1275 N N . PRO A 1 171 ? -8.727 0.546 10.458 1.00 95.69 171 PRO A N 1
ATOM 1276 C CA . PRO A 1 171 ? -9.794 -0.256 11.041 1.00 95.69 171 PRO A CA 1
ATOM 1277 C C . PRO A 1 171 ? -10.896 -0.559 10.021 1.00 95.69 171 PRO A C 1
ATOM 1279 O O . PRO A 1 171 ? -11.357 0.342 9.312 1.00 95.69 171 PRO A O 1
ATOM 1282 N N . LEU A 1 172 ? -11.348 -1.812 9.946 1.00 95.12 172 LEU A N 1
ATOM 1283 C CA . LEU A 1 172 ? -12.552 -2.126 9.186 1.00 95.12 172 LEU A CA 1
ATOM 1284 C C . LEU A 1 172 ? -13.772 -1.648 9.982 1.00 95.12 172 LEU A C 1
ATOM 1286 O O . LEU A 1 172 ? -14.039 -2.139 11.078 1.00 95.12 172 LEU A O 1
ATOM 1290 N N . LEU A 1 173 ? -14.507 -0.685 9.431 1.00 90.44 173 LEU A N 1
ATOM 1291 C CA . LEU A 1 173 ? -15.715 -0.165 10.063 1.00 90.44 173 LEU A CA 1
ATOM 1292 C C . LEU A 1 173 ? -16.909 -1.082 9.789 1.00 90.44 173 LEU A C 1
ATOM 1294 O O . LEU A 1 173 ? -17.160 -1.452 8.641 1.00 90.44 173 LEU A O 1
ATOM 1298 N N . ASP A 1 174 ? -17.679 -1.382 10.834 1.00 87.69 174 ASP A N 1
ATOM 1299 C CA . ASP A 1 174 ? -18.969 -2.065 10.711 1.00 87.69 174 ASP A CA 1
ATOM 1300 C C . ASP A 1 174 ? -20.039 -1.074 10.223 1.00 87.69 174 ASP A C 1
ATOM 1302 O O . ASP A 1 174 ? -20.737 -0.411 10.997 1.00 87.69 174 ASP A O 1
ATOM 1306 N N . ALA A 1 175 ? -20.086 -0.882 8.906 1.00 84.25 175 ALA A N 1
ATOM 1307 C CA . ALA A 1 175 ? -20.978 0.072 8.271 1.00 84.25 175 ALA A CA 1
ATOM 1308 C C . ALA A 1 175 ? -22.370 -0.535 8.049 1.00 84.25 175 ALA A C 1
ATOM 1310 O O . ALA A 1 175 ? -22.525 -1.555 7.382 1.00 84.25 175 ALA A O 1
ATOM 1311 N N . ARG A 1 176 ? -23.416 0.161 8.517 1.00 87.00 176 ARG A N 1
ATOM 1312 C CA . ARG A 1 176 ? -24.806 -0.170 8.149 1.00 87.00 176 ARG A CA 1
ATOM 1313 C C . ARG A 1 176 ? -25.122 0.195 6.694 1.00 87.00 176 ARG A C 1
ATOM 1315 O O . ARG A 1 176 ? -25.950 -0.462 6.073 1.00 87.00 176 ARG A O 1
ATOM 1322 N N . ILE A 1 177 ? -24.505 1.267 6.186 1.00 81.75 177 ILE A N 1
ATOM 1323 C CA . ILE A 1 177 ? -24.646 1.807 4.823 1.00 81.75 177 ILE A CA 1
ATOM 1324 C C . ILE A 1 177 ? -23.295 2.424 4.417 1.00 81.75 177 ILE A C 1
ATOM 1326 O O . ILE A 1 177 ? -22.651 3.063 5.249 1.00 81.75 177 ILE A O 1
ATOM 1330 N N . SER A 1 178 ? -22.887 2.263 3.155 1.00 82.81 178 SER A N 1
ATOM 1331 C CA . SER A 1 178 ? -21.681 2.870 2.568 1.00 82.81 178 SER A CA 1
ATOM 1332 C C . SER A 1 178 ? -21.965 3.428 1.169 1.00 82.81 178 SER A C 1
ATOM 1334 O O . SER A 1 178 ? -22.778 2.845 0.449 1.00 82.81 178 SER A O 1
ATOM 1336 N N . GLY A 1 179 ? -21.271 4.499 0.772 1.00 69.75 179 GLY A N 1
ATOM 1337 C CA . GLY A 1 179 ? -21.365 5.137 -0.545 1.00 69.75 179 GLY A CA 1
ATOM 1338 C C . GLY A 1 179 ? -20.240 6.133 -0.783 1.00 69.75 179 GLY A C 1
ATOM 1339 O O . GLY A 1 179 ? -19.541 6.458 0.204 1.00 69.75 179 GLY A O 1
#

Sequence (179 aa):
MNYTSLIPLKKDDESFGGCEIGGKAGNLVELIRAGLPVPDGWIVPGEVFEDHLATYGLDESAHAVFVDGDEARCGEVRRPILSMELHPELLQSFSSLPDMPFAVRSSASVEDGARGSYSGLFSSRLGVGKADLGDAVKQVWASVFTSEVQSYHRRVAPGSGCPVMAVLIMPLLDARISG

pLDDT: mean 88.5, std 11.28, range [40.81, 98.25]

Radius of gyration: 15.93 Å; Cα contacts (8 Å, |Δi|>4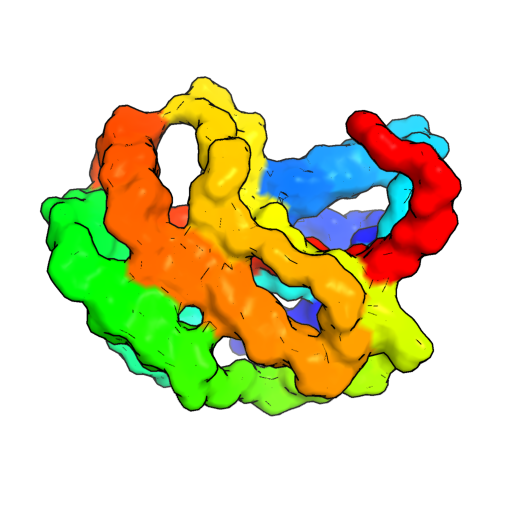): 321; chains: 1; bounding box: 43×35×39 Å

Solvent-accessible surface area (backbone atoms only — not comparable to full-atom values): 9956 Å² total; per-residue (Å²): 132,95,74,55,63,66,44,74,42,48,83,89,58,85,80,84,69,93,69,54,45,17,31,54,49,50,51,51,51,52,39,34,74,70,69,46,99,65,80,60,33,34,29,44,45,15,60,57,45,53,50,52,31,52,77,69,69,34,48,68,51,41,34,35,25,34,51,76,52,39,59,79,40,21,60,68,44,24,52,51,48,63,73,52,81,73,58,66,53,50,55,54,49,47,68,76,50,72,93,50,43,21,30,41,32,60,8,29,61,55,27,80,38,98,64,46,70,57,78,86,57,54,36,70,45,72,69,37,42,55,90,46,43,66,61,52,51,28,50,32,56,29,27,60,41,33,66,66,39,36,60,48,44,44,71,56,42,67,80,38,64,62,79,46,46,7,36,39,40,31,68,54,75,93,66,94,74,87,133